Protein AF-0000000068150123 (afdb_homodimer)

Radius of gyration: 16.99 Å; Cα contacts (8 Å, |Δi|>4): 398; chains: 2; bounding box: 46×47×36 Å

pLDDT: mean 96.39, std 8.41, range [43.34, 98.94]

Solvent-accessible surface area (backbone atoms only — not comparable to full-atom values): 12936 Å² total; per-residue (Å²): 123,80,50,64,63,59,50,21,47,51,34,32,46,53,14,41,48,45,6,44,43,52,17,33,43,49,39,38,63,73,71,45,50,35,59,75,44,41,80,59,42,54,59,49,50,52,56,56,55,67,50,45,61,60,39,21,48,23,55,67,68,67,48,28,58,62,87,50,85,64,25,25,49,59,50,36,53,53,43,52,51,45,41,52,53,25,54,75,59,42,27,62,42,59,76,51,45,45,58,38,52,44,36,46,53,41,36,74,73,71,40,36,64,17,22,67,46,46,40,39,66,68,38,34,57,78,126,124,79,50,64,63,58,50,20,46,52,36,33,45,52,14,40,49,45,6,44,44,52,17,33,44,52,38,39,63,73,71,47,50,35,58,76,44,42,80,59,43,54,60,47,48,52,57,55,54,68,49,46,61,62,39,21,49,21,55,67,69,67,48,27,58,61,89,50,86,65,24,24,51,59,49,35,53,53,42,52,49,44,41,52,54,26,53,76,59,40,28,62,43,59,77,52,45,45,59,38,51,44,37,46,54,40,35,74,73,72,40,35,66,17,22,67,48,46,43,40,66,69,37,34,55,79,126

Sequence (254 aa):
MASLYDIALLSGMYGLFSGFLHASALVTSAGGKAVDFLPLLLPWIEAMSGTLPDLAGKIDSGMHGRDVVSNIAMQKIALENIVRASEEQGVAPDFMRPMLRLAGDRVDSGGHGDDISAVVEVIRKRKMASLYDIALLSGMYGLFSGFLHASALVTSAGGKAVDFLPLLLPWIEAMSGTLPDLAGKIDSGMHGRDVVSNIAMQKIALENIVRASEEQGVAPDFMRPMLRLAGDRVDSGGHGDDISAVVEVIRKRK

Secondary structure (DSSP, 8-state):
---HHHHHHHHHHHHHHHHHHHHHHHHHHTT--HHHHHHHHHHHHHHHHTTHHHHHHHHHHT-TTTT-SS-HHHHHHHHHHHHHHHHHTTB--TTTHHHHHHHHHHHHTT-TTS-GGGHHHHHB---/---HHHHHHHHHHHHHHHHHHHHHHHHHHTT--HHHHHHHHHHHHHHHHTTHHHHHHHHHHT-TTTT-SS-HHHHHHHHHHHHHHHHHTTB--TTTHHHHHHHHHHHHTT-TTS-GGGHHHHHB---

Nearest PDB structures (foldseek):
  7wnw-assembly1_B  TM=9.702E-01  e=1.531E-09  Actinoalloteichus hymeniacidonis
  7wnw-assembly1_A  TM=9.740E-01  e=2.695E-09  Actinoalloteichus hymeniacidonis
  7wnn-assembly1_A  TM=9.541E-01  e=5.019E-09  Actinoalloteichus hymeniacidonis
  6smt-assembly3_E  TM=9.363E-01  e=2.127E-06  Mycolicibacterium smegmatis MC2 155
  8bk1-assembly3_D  TM=9.322E-01  e=3.160E-06  Amycolatopsis azurea

Organism: Rhizobium meliloti (strain 1021) (NCBI:txid266834)

Structure (mmCIF, N/CA/C/O backbone):
data_AF-0000000068150123-model_v1
#
loop_
_entity.id
_entity.type
_entity.pdbx_description
1 polymer 'NADPH-dependent reductive aminase-like C-terminal domain-containing protein'
#
loop_
_atom_site.group_PDB
_atom_site.id
_atom_site.type_symbol
_atom_site.label_atom_id
_atom_site.label_alt_id
_atom_site.label_comp_id
_atom_site.label_asym_id
_atom_site.label_entity_id
_atom_site.label_seq_id
_atom_site.pdbx_PDB_ins_code
_atom_site.Cartn_x
_atom_site.Cartn_y
_atom_site.Cartn_z
_atom_site.occupancy
_atom_site.B_iso_or_equiv
_atom_site.auth_seq_id
_atom_site.auth_comp_id
_atom_site.auth_asym_id
_atom_site.auth_atom_id
_atom_site.pdbx_PDB_model_num
ATOM 1 N N . MET A 1 1 ? 23.969 9.578 -1.459 1 43.59 1 MET A N 1
ATOM 2 C CA . MET A 1 1 ? 22.797 9.133 -0.708 1 43.59 1 MET A CA 1
ATOM 3 C C . MET A 1 1 ? 21.531 9.227 -1.562 1 43.59 1 MET A C 1
ATOM 5 O O . MET A 1 1 ? 21.391 10.141 -2.375 1 43.59 1 MET A O 1
ATOM 9 N N . ALA A 1 2 ? 20.969 8.195 -1.738 1 59.44 2 ALA A N 1
ATOM 10 C CA . ALA A 1 2 ? 19.781 8.336 -2.586 1 59.44 2 ALA A CA 1
ATOM 11 C C . ALA A 1 2 ? 18.875 9.469 -2.094 1 59.44 2 ALA A C 1
ATOM 13 O O . ALA A 1 2 ? 18.734 9.672 -0.887 1 59.44 2 ALA A O 1
ATOM 14 N N . SER A 1 3 ? 18.578 10.273 -2.889 1 87.56 3 SER A N 1
ATOM 15 C CA . SER A 1 3 ? 17.719 11.391 -2.525 1 87.56 3 SER A CA 1
ATOM 16 C C . SER A 1 3 ? 16.453 10.898 -1.805 1 87.56 3 SER A C 1
ATOM 18 O O . SER A 1 3 ? 15.977 9.797 -2.068 1 87.56 3 SER A O 1
ATOM 20 N N . LEU A 1 4 ? 16.203 11.414 -0.719 1 94.94 4 LEU A N 1
ATOM 21 C CA . LEU A 1 4 ? 14.977 11.133 0.03 1 94.94 4 LEU A CA 1
ATOM 22 C C . LEU A 1 4 ? 13.766 11.117 -0.895 1 94.94 4 LEU A C 1
ATOM 24 O O . LEU A 1 4 ? 12.805 10.383 -0.652 1 94.94 4 LEU A O 1
ATOM 28 N N . TYR A 1 5 ? 13.867 11.734 -2.037 1 96.12 5 TYR A N 1
ATOM 29 C CA . TYR A 1 5 ? 12.797 11.742 -3.029 1 96.12 5 TYR A CA 1
ATOM 30 C C . TYR A 1 5 ? 12.734 10.414 -3.771 1 96.12 5 TYR A C 1
ATOM 32 O O . TYR A 1 5 ? 11.648 9.914 -4.078 1 96.12 5 TYR A O 1
ATOM 40 N N . ASP A 1 6 ? 13.953 9.852 -4.027 1 97.25 6 ASP A N 1
ATOM 41 C CA . ASP A 1 6 ? 13.984 8.531 -4.652 1 97.25 6 ASP A CA 1
ATOM 42 C C . ASP A 1 6 ? 13.352 7.48 -3.748 1 97.25 6 ASP A C 1
ATOM 44 O O . ASP A 1 6 ? 12.609 6.617 -4.219 1 97.25 6 ASP A O 1
ATOM 48 N N . ILE A 1 7 ? 13.633 7.594 -2.465 1 98.31 7 ILE A N 1
ATOM 49 C CA . ILE A 1 7 ? 13.078 6.668 -1.482 1 98.31 7 ILE A CA 1
ATOM 50 C C . ILE A 1 7 ? 11.57 6.863 -1.384 1 98.31 7 ILE A C 1
ATOM 52 O O . ILE A 1 7 ? 10.82 5.887 -1.295 1 98.31 7 ILE A O 1
ATOM 56 N N . ALA A 1 8 ? 11.133 8.094 -1.438 1 98.69 8 ALA A N 1
ATOM 57 C CA . ALA A 1 8 ? 9.711 8.391 -1.382 1 98.69 8 ALA A CA 1
ATOM 58 C C . ALA A 1 8 ? 8.977 7.828 -2.598 1 98.69 8 ALA A C 1
ATOM 60 O O . ALA A 1 8 ? 7.863 7.312 -2.477 1 98.69 8 ALA A O 1
ATOM 61 N N . LEU A 1 9 ? 9.633 7.898 -3.799 1 98.75 9 LEU A N 1
ATOM 62 C CA . LEU A 1 9 ? 9.047 7.309 -4.996 1 98.75 9 LEU A CA 1
ATOM 63 C C . LEU A 1 9 ? 8.875 5.801 -4.832 1 98.75 9 LEU A C 1
ATOM 65 O O . LEU A 1 9 ? 7.832 5.25 -5.191 1 98.75 9 LEU A O 1
ATOM 69 N N . LEU A 1 10 ? 9.867 5.168 -4.227 1 98.69 10 LEU A N 1
ATOM 70 C CA . LEU A 1 10 ? 9.805 3.73 -3.996 1 98.69 10 LEU A CA 1
ATOM 71 C C . LEU A 1 10 ? 8.703 3.389 -2.992 1 98.69 10 LEU A C 1
ATOM 73 O O . LEU A 1 10 ? 8.031 2.363 -3.125 1 98.69 10 LEU A O 1
ATOM 77 N N . SER A 1 11 ? 8.469 4.262 -2.012 1 98.69 11 SER A N 1
ATOM 78 C CA . SER A 1 11 ? 7.355 4.09 -1.083 1 98.69 11 SER A CA 1
ATOM 79 C C . SER A 1 11 ? 6.023 4.047 -1.82 1 98.69 11 SER A C 1
ATOM 81 O O . SER A 1 11 ? 5.191 3.176 -1.557 1 98.69 11 SER A O 1
ATOM 83 N N . GLY A 1 12 ? 5.863 5.008 -2.768 1 98.81 12 GLY A N 1
ATOM 84 C CA . GLY A 1 12 ? 4.66 5.008 -3.582 1 98.81 12 GLY A CA 1
ATOM 85 C C . GLY A 1 12 ? 4.477 3.732 -4.383 1 98.81 12 GLY A C 1
ATOM 86 O O . GLY A 1 12 ? 3.373 3.184 -4.441 1 98.81 12 GLY A O 1
ATOM 87 N N . MET A 1 13 ? 5.527 3.229 -4.934 1 98.75 13 MET A N 1
ATOM 88 C CA . MET A 1 13 ? 5.5 2.018 -5.75 1 98.75 13 MET A CA 1
ATOM 89 C C . MET A 1 13 ? 5.094 0.808 -4.914 1 98.75 13 MET A C 1
ATOM 91 O O . MET A 1 13 ? 4.242 0.018 -5.332 1 98.75 13 MET A O 1
ATOM 95 N N . TYR A 1 14 ? 5.68 0.676 -3.736 1 98.88 14 TYR A N 1
ATOM 96 C CA . TYR A 1 14 ? 5.398 -0.51 -2.938 1 98.88 14 TYR A CA 1
ATOM 97 C C . TYR A 1 14 ? 3.99 -0.455 -2.355 1 98.88 14 TYR A C 1
ATOM 99 O O . TYR A 1 14 ? 3.375 -1.493 -2.104 1 98.88 14 TYR A O 1
ATOM 107 N N . GLY A 1 15 ? 3.484 0.816 -2.145 1 98.88 15 GLY A N 1
ATOM 108 C CA . GLY A 1 15 ? 2.062 0.928 -1.855 1 98.88 15 GLY A CA 1
ATOM 109 C C . GLY A 1 15 ? 1.183 0.401 -2.973 1 98.88 15 GLY A C 1
ATOM 110 O O . GLY A 1 15 ? 0.274 -0.396 -2.73 1 98.88 15 GLY A O 1
ATOM 111 N N . LEU A 1 16 ? 1.525 0.755 -4.219 1 98.88 16 LEU A N 1
ATOM 112 C CA . LEU A 1 16 ? 0.79 0.292 -5.391 1 98.88 16 LEU A CA 1
ATOM 113 C C . LEU A 1 16 ? 0.841 -1.229 -5.5 1 98.88 16 LEU A C 1
ATOM 115 O O . LEU A 1 16 ? -0.19 -1.877 -5.688 1 98.88 16 LEU A O 1
ATOM 119 N N . PHE A 1 17 ? 2.012 -1.824 -5.305 1 98.88 17 PHE A N 1
ATOM 120 C CA . PHE A 1 17 ? 2.176 -3.27 -5.41 1 98.88 17 PHE A CA 1
ATOM 121 C C . PHE A 1 17 ? 1.419 -3.982 -4.293 1 98.88 17 PHE A C 1
ATOM 123 O O . PHE A 1 17 ? 0.791 -5.016 -4.523 1 98.88 17 PHE A O 1
ATOM 130 N N . SER A 1 18 ? 1.478 -3.432 -3.094 1 98.88 18 SER A N 1
ATOM 131 C CA . SER A 1 18 ? 0.79 -4.062 -1.971 1 98.88 18 SER A CA 1
ATOM 132 C C . SER A 1 18 ? -0.714 -4.133 -2.213 1 98.88 18 SER A C 1
ATOM 134 O O . SER A 1 18 ? -1.333 -5.18 -2.004 1 98.88 18 SER A O 1
ATOM 136 N N . GLY A 1 19 ? -1.237 -2.965 -2.65 1 98.88 19 GLY A N 1
ATOM 137 C CA . GLY A 1 19 ? -2.66 -2.953 -2.957 1 98.88 19 GLY A CA 1
ATOM 138 C C . GLY A 1 19 ? -3.037 -3.908 -4.074 1 98.88 19 GLY A C 1
ATOM 139 O O . GLY A 1 19 ? -4.027 -4.633 -3.969 1 98.88 19 GLY A O 1
ATOM 140 N N . PHE A 1 20 ? -2.219 -3.998 -5.086 1 98.94 20 PHE A N 1
ATOM 141 C CA . PHE A 1 20 ? -2.469 -4.855 -6.238 1 98.94 20 PHE A CA 1
ATOM 142 C C . PHE A 1 20 ? -2.4 -6.328 -5.844 1 98.94 20 PHE A C 1
ATOM 144 O O . PHE A 1 20 ? -3.258 -7.121 -6.238 1 98.94 20 PHE A O 1
ATOM 151 N N . LEU A 1 21 ? -1.382 -6.707 -5.129 1 98.94 21 LEU A N 1
ATOM 152 C CA . LEU A 1 21 ? -1.193 -8.094 -4.734 1 98.94 21 LEU A CA 1
ATOM 153 C C . LEU A 1 21 ? -2.348 -8.57 -3.857 1 98.94 21 LEU A C 1
ATOM 155 O O . LEU A 1 21 ? -2.867 -9.672 -4.051 1 98.94 21 LEU A O 1
ATOM 159 N N . HIS A 1 22 ? -2.771 -7.734 -2.914 1 98.88 22 HIS A N 1
ATOM 160 C CA . HIS A 1 22 ? -3.896 -8.102 -2.061 1 98.88 22 HIS A CA 1
ATOM 161 C C . HIS A 1 22 ? -5.184 -8.227 -2.869 1 98.88 22 HIS A C 1
ATOM 163 O O . HIS A 1 22 ? -5.922 -9.203 -2.721 1 98.88 22 HIS A O 1
ATOM 169 N N . ALA A 1 23 ? -5.434 -7.219 -3.748 1 98.81 23 ALA A N 1
ATOM 170 C CA . ALA A 1 23 ? -6.617 -7.254 -4.602 1 98.81 23 ALA A CA 1
ATOM 171 C C . ALA A 1 23 ? -6.629 -8.508 -5.469 1 98.81 23 ALA A C 1
ATOM 173 O O . ALA A 1 23 ? -7.664 -9.164 -5.602 1 98.81 23 ALA A O 1
ATOM 174 N N . SER A 1 24 ? -5.48 -8.867 -6.051 1 98.75 24 SER A N 1
ATOM 175 C CA . SER A 1 24 ? -5.367 -10.031 -6.914 1 98.75 24 SER A CA 1
ATOM 176 C C . SER A 1 24 ? -5.598 -11.32 -6.137 1 98.75 24 SER A C 1
ATOM 178 O O . SER A 1 24 ? -6.234 -12.25 -6.637 1 98.75 24 SER A O 1
ATOM 180 N N . ALA A 1 25 ? -5.047 -11.344 -4.887 1 98.56 25 ALA A N 1
ATOM 181 C CA . ALA A 1 25 ? -5.281 -12.516 -4.047 1 98.56 25 ALA A CA 1
ATOM 182 C C . ALA A 1 25 ? -6.77 -12.719 -3.783 1 98.56 25 ALA A C 1
ATOM 184 O O . ALA A 1 25 ? -7.27 -13.844 -3.834 1 98.56 25 ALA A O 1
ATOM 185 N N . LEU A 1 26 ? -7.516 -11.633 -3.562 1 98.44 26 LEU A N 1
ATOM 186 C CA . LEU A 1 26 ? -8.953 -11.711 -3.326 1 98.44 26 LEU A CA 1
ATOM 187 C C . LEU A 1 26 ? -9.68 -12.219 -4.566 1 98.44 26 LEU A C 1
ATOM 189 O O . LEU A 1 26 ? -10.477 -13.156 -4.48 1 98.44 26 LEU A O 1
ATOM 193 N N . VAL A 1 27 ? -9.344 -11.664 -5.68 1 97.81 27 VAL A N 1
ATOM 194 C CA . VAL A 1 27 ? -10.031 -12 -6.918 1 97.81 27 VAL A CA 1
ATOM 195 C C . VAL A 1 27 ? -9.773 -13.469 -7.273 1 97.81 27 VAL A C 1
ATOM 197 O O . VAL A 1 27 ? -10.703 -14.203 -7.617 1 97.81 27 VAL A O 1
ATOM 200 N N . THR A 1 28 ? -8.531 -13.906 -7.133 1 97.19 28 THR A N 1
ATOM 201 C CA . THR A 1 28 ? -8.188 -15.273 -7.527 1 97.19 28 THR A CA 1
ATOM 202 C C . THR A 1 28 ? -8.703 -16.281 -6.5 1 97.19 28 THR A C 1
ATOM 204 O O . THR A 1 28 ? -8.969 -17.438 -6.836 1 97.19 28 THR A O 1
ATOM 207 N N . SER A 1 29 ? -8.898 -15.852 -5.262 1 96.25 29 SER A N 1
ATOM 208 C CA . SER A 1 29 ? -9.461 -16.734 -4.25 1 96.25 29 SER A CA 1
ATOM 209 C C . SER A 1 29 ? -10.898 -17.109 -4.59 1 96.25 29 SER A C 1
ATOM 211 O O . SER A 1 29 ? -11.398 -18.156 -4.141 1 96.25 29 SER A O 1
ATOM 213 N N . ALA A 1 30 ? -11.57 -16.281 -5.367 1 94.5 30 ALA A N 1
ATOM 214 C CA . ALA A 1 30 ? -12.953 -16.516 -5.762 1 94.5 30 ALA A CA 1
ATOM 215 C C . ALA A 1 30 ? -13.023 -17.172 -7.137 1 94.5 30 ALA A C 1
ATOM 217 O O . ALA A 1 30 ? -14.102 -17.297 -7.715 1 94.5 30 ALA A O 1
ATOM 218 N N . GLY A 1 31 ? -11.883 -17.5 -7.676 1 95.44 31 GLY A N 1
ATOM 219 C CA . GLY A 1 31 ? -11.859 -18.234 -8.93 1 95.44 31 GLY A CA 1
ATOM 220 C C . GLY A 1 31 ? -11.664 -17.344 -10.141 1 95.44 31 GLY A C 1
ATOM 221 O O . GLY A 1 31 ? -11.641 -17.828 -11.281 1 95.44 31 GLY A O 1
ATOM 222 N N . GLY A 1 32 ? -11.484 -16.047 -9.914 1 97.44 32 GLY A N 1
ATOM 223 C CA . GLY A 1 32 ? -11.195 -15.125 -11.008 1 97.44 32 GLY A CA 1
ATOM 224 C C . GLY A 1 32 ? -9.734 -15.109 -11.398 1 97.44 32 GLY A C 1
ATOM 225 O O . GLY A 1 32 ? -8.914 -15.812 -10.805 1 97.44 32 GLY A O 1
ATOM 226 N N . LYS A 1 33 ? -9.422 -14.312 -12.422 1 98.31 33 LYS A N 1
ATOM 227 C CA . LYS A 1 33 ? -8.055 -14.102 -12.867 1 98.31 33 LYS A CA 1
ATOM 228 C C . LYS A 1 33 ? -7.605 -12.664 -12.602 1 98.31 33 LYS A C 1
ATOM 230 O O . LYS A 1 33 ? -8.383 -11.727 -12.766 1 98.31 33 LYS A O 1
ATOM 235 N N . ALA A 1 34 ? -6.391 -12.547 -12.203 1 98.5 34 ALA A N 1
ATOM 236 C CA . ALA A 1 34 ? -5.816 -11.227 -11.961 1 98.5 34 ALA A CA 1
ATOM 237 C C . ALA A 1 34 ? -5.805 -10.391 -13.234 1 98.5 34 ALA A C 1
ATOM 239 O O . ALA A 1 34 ? -6.133 -9.203 -13.203 1 98.5 34 ALA A O 1
ATOM 240 N N . VAL A 1 35 ? -5.516 -11.008 -14.398 1 98.75 35 VAL A N 1
ATOM 241 C CA . VAL A 1 35 ? -5.414 -10.281 -15.664 1 98.75 35 VAL A CA 1
ATOM 242 C C . VAL A 1 35 ? -6.785 -9.734 -16.062 1 98.75 35 VAL A C 1
ATOM 244 O O . VAL A 1 35 ? -6.883 -8.648 -16.625 1 98.75 35 VAL A O 1
ATOM 247 N N . ASP A 1 36 ? -7.859 -10.469 -15.742 1 98.44 36 ASP A N 1
ATOM 248 C CA . ASP A 1 36 ? -9.211 -10.047 -16.094 1 98.44 36 ASP A CA 1
ATOM 249 C C . ASP A 1 36 ? -9.703 -8.93 -15.172 1 98.44 36 ASP A C 1
ATOM 251 O O . ASP A 1 36 ? -10.68 -8.25 -15.484 1 98.44 36 ASP A O 1
ATOM 255 N N . PHE A 1 37 ? -9.094 -8.828 -14.062 1 98.5 37 PHE A N 1
ATOM 256 C CA . PHE A 1 37 ? -9.469 -7.82 -13.07 1 98.5 37 PHE A CA 1
ATOM 257 C C . PHE A 1 37 ? -8.812 -6.48 -13.391 1 98.5 37 PHE A C 1
ATOM 259 O O . PHE A 1 37 ? -9.312 -5.43 -12.977 1 98.5 37 PHE A O 1
ATOM 266 N N . LEU A 1 38 ? -7.734 -6.406 -14.211 1 98.62 38 LEU A N 1
ATOM 267 C CA . LEU A 1 38 ? -6.922 -5.215 -14.438 1 98.62 38 LEU A CA 1
ATOM 268 C C . LEU A 1 38 ? -7.738 -4.125 -15.117 1 98.62 38 LEU A C 1
ATOM 270 O O . LEU A 1 38 ? -7.617 -2.945 -14.773 1 98.62 38 LEU A O 1
ATOM 274 N N . PRO A 1 39 ? -8.617 -4.477 -16.078 1 98.44 39 PRO A N 1
ATOM 275 C CA . PRO A 1 39 ? -9.398 -3.434 -16.734 1 98.44 39 PRO A CA 1
ATOM 276 C C . PRO A 1 39 ? -10.32 -2.686 -15.781 1 98.44 39 PRO A C 1
ATOM 278 O O . PRO A 1 39 ? -10.75 -1.569 -16.078 1 98.44 39 PRO A O 1
ATOM 281 N N . LEU A 1 40 ? -10.641 -3.277 -14.594 1 98.31 40 LEU A N 1
ATOM 282 C CA . LEU A 1 40 ? -11.414 -2.615 -13.555 1 98.31 40 LEU A CA 1
ATOM 283 C C . LEU A 1 40 ? -10.5 -1.837 -12.609 1 98.31 40 LEU A C 1
ATOM 285 O O . LEU A 1 40 ? -10.805 -0.695 -12.25 1 98.31 40 LEU A O 1
ATOM 289 N N . LEU A 1 41 ? -9.383 -2.42 -12.242 1 98.75 41 LEU A N 1
ATOM 290 C CA . LEU A 1 41 ? -8.523 -1.883 -11.195 1 98.75 41 LEU A CA 1
ATOM 291 C C . LEU A 1 41 ? -7.781 -0.641 -11.688 1 98.75 41 LEU A C 1
ATOM 293 O O . LEU A 1 41 ? -7.695 0.359 -10.977 1 98.75 41 LEU A O 1
ATOM 297 N N . LEU A 1 42 ? -7.25 -0.689 -12.922 1 98.75 42 LEU A N 1
ATOM 298 C CA . LEU A 1 42 ? -6.344 0.358 -13.383 1 98.75 42 LEU A CA 1
ATOM 299 C C . LEU A 1 42 ? -7.078 1.686 -13.531 1 98.75 42 LEU A C 1
ATOM 301 O O . LEU A 1 42 ? -6.629 2.711 -13.016 1 98.75 42 LEU A O 1
ATOM 305 N N . PRO A 1 43 ? -8.305 1.713 -14.211 1 98.69 43 PRO A N 1
ATOM 306 C CA . PRO A 1 43 ? -9.039 2.982 -14.227 1 98.69 43 PRO A CA 1
ATOM 307 C C . PRO A 1 43 ? -9.422 3.453 -12.828 1 98.69 43 PRO A C 1
ATOM 309 O O . PRO A 1 43 ? -9.461 4.656 -12.562 1 98.69 43 PRO A O 1
ATOM 312 N N . TRP A 1 44 ? -9.75 2.52 -11.914 1 98.69 44 TRP A N 1
ATOM 313 C CA . TRP A 1 44 ? -10.086 2.865 -10.539 1 98.69 44 TRP A CA 1
ATOM 314 C C . TRP A 1 44 ? -8.898 3.531 -9.844 1 98.69 44 TRP A C 1
ATOM 316 O O . TRP A 1 44 ? -9.047 4.59 -9.227 1 98.69 44 TRP A O 1
ATOM 326 N N . ILE A 1 45 ? -7.672 2.945 -9.977 1 98.81 45 ILE A N 1
ATOM 327 C CA . ILE A 1 45 ? -6.465 3.5 -9.375 1 98.81 45 ILE A CA 1
ATOM 328 C C . ILE A 1 45 ? -6.184 4.883 -9.961 1 98.81 45 ILE A C 1
ATOM 330 O O . ILE A 1 45 ? -5.805 5.805 -9.242 1 98.81 45 ILE A O 1
ATOM 334 N N . GLU A 1 46 ? -6.414 5.035 -11.234 1 98.56 46 GLU A N 1
ATOM 335 C CA . GLU A 1 46 ? -6.262 6.34 -11.875 1 98.56 46 GLU A CA 1
ATOM 336 C C . GLU A 1 46 ? -7.242 7.355 -11.297 1 98.56 46 GLU A C 1
ATOM 338 O O . GLU A 1 46 ? -6.855 8.477 -10.969 1 98.56 46 GLU A O 1
ATOM 343 N N . ALA A 1 47 ? -8.492 6.969 -11.18 1 98.44 47 ALA A N 1
ATOM 344 C CA . ALA A 1 47 ? -9.508 7.852 -10.609 1 98.44 47 ALA A CA 1
ATOM 345 C C . ALA A 1 47 ? -9.148 8.242 -9.18 1 98.44 47 ALA A C 1
ATOM 347 O O . ALA A 1 47 ? -9.258 9.406 -8.797 1 98.44 47 ALA A O 1
ATOM 348 N N . MET A 1 48 ? -8.688 7.285 -8.367 1 98.25 48 MET A N 1
ATOM 349 C CA . MET A 1 48 ? -8.312 7.555 -6.984 1 98.25 48 MET A CA 1
ATOM 350 C C . MET A 1 48 ? -7.074 8.438 -6.914 1 98.25 48 MET A C 1
ATOM 352 O O . MET A 1 48 ? -6.922 9.227 -5.98 1 98.25 48 MET A O 1
ATOM 356 N N . SER A 1 49 ? -6.164 8.281 -7.938 1 98.56 49 SER A N 1
ATOM 357 C CA . SER A 1 49 ? -4.996 9.148 -7.988 1 98.56 49 SER A CA 1
ATOM 358 C C . SER A 1 49 ? -5.395 10.609 -8.148 1 98.56 49 SER A C 1
ATOM 360 O O . SER A 1 49 ? -4.672 11.508 -7.711 1 98.56 49 SER A O 1
ATOM 362 N N . GLY A 1 50 ? -6.59 10.859 -8.695 1 98 50 GLY A N 1
ATOM 363 C CA . GLY A 1 50 ? -7.117 12.211 -8.852 1 98 50 GLY A CA 1
ATOM 364 C C . GLY A 1 50 ? -7.457 12.875 -7.531 1 98 50 GLY A C 1
ATOM 365 O O . GLY A 1 50 ? -7.648 14.086 -7.473 1 98 50 GLY A O 1
ATOM 366 N N . THR A 1 51 ? -7.531 12.141 -6.418 1 98.12 51 THR A N 1
ATOM 367 C CA . THR A 1 51 ? -7.832 12.688 -5.098 1 98.12 51 THR A CA 1
ATOM 368 C C . THR A 1 51 ? -6.551 13.102 -4.379 1 98.12 51 THR A C 1
ATOM 370 O O . THR A 1 51 ? -6.598 13.805 -3.369 1 98.12 51 THR A O 1
ATOM 373 N N . LEU A 1 52 ? -5.336 12.711 -4.91 1 98.62 52 LEU A N 1
ATOM 374 C CA . LEU A 1 52 ? -4.078 12.867 -4.188 1 98.62 52 LEU A CA 1
ATOM 375 C C . LEU A 1 52 ? -3.701 14.336 -4.062 1 98.62 52 LEU A C 1
ATOM 377 O O . LEU A 1 52 ? -3.164 14.758 -3.033 1 98.62 52 LEU A O 1
ATOM 381 N N . PRO A 1 53 ? -4.035 15.273 -5.039 1 98.56 53 PRO A N 1
ATOM 382 C CA . PRO A 1 53 ? -3.729 16.688 -4.855 1 98.56 53 PRO A CA 1
ATOM 383 C C . PRO A 1 53 ? -4.461 17.297 -3.66 1 98.56 53 PRO A C 1
ATOM 385 O O . PRO A 1 53 ? -3.871 18.078 -2.9 1 98.56 53 PRO A O 1
ATOM 388 N N . ASP A 1 54 ? -5.703 16.922 -3.477 1 98.5 54 ASP A N 1
ATOM 389 C CA . ASP A 1 54 ? -6.438 17.406 -2.311 1 98.5 54 ASP A CA 1
ATOM 390 C C . ASP A 1 54 ? -5.809 16.891 -1.017 1 98.5 54 ASP A C 1
ATOM 392 O O . ASP A 1 54 ? -5.633 17.656 -0.062 1 98.5 54 ASP A O 1
ATOM 396 N N . LEU A 1 55 ? -5.445 15.602 -0.957 1 98.69 55 LEU A N 1
ATOM 397 C CA . LEU A 1 55 ? -4.809 15.016 0.219 1 98.69 55 LEU A CA 1
ATOM 398 C C . LEU A 1 55 ? -3.467 15.688 0.5 1 98.69 55 LEU A C 1
ATOM 400 O O . LEU A 1 55 ? -3.131 15.953 1.656 1 98.69 55 LEU A O 1
ATOM 404 N N . ALA A 1 56 ? -2.75 15.938 -0.57 1 98.75 56 ALA A N 1
ATOM 405 C CA . ALA A 1 56 ? -1.45 16.578 -0.424 1 98.75 56 ALA A CA 1
ATOM 406 C C . ALA A 1 56 ? -1.6 17.984 0.172 1 98.75 56 ALA A C 1
ATOM 408 O O . ALA A 1 56 ? -0.815 18.375 1.035 1 98.75 56 ALA A O 1
ATOM 409 N N . GLY A 1 57 ? -2.602 18.734 -0.313 1 98.69 57 GLY A N 1
ATOM 410 C CA . GLY A 1 57 ? -2.865 20.047 0.268 1 98.69 57 GLY A CA 1
ATOM 411 C C . GLY A 1 57 ? -3.176 19.984 1.752 1 98.69 57 GLY A C 1
ATOM 412 O O . GLY A 1 57 ? -2.691 20.812 2.525 1 98.69 57 GLY A O 1
ATOM 413 N N . LYS A 1 58 ? -3.969 19.031 2.146 1 98.69 58 LYS A N 1
ATOM 414 C CA . LYS A 1 58 ? -4.316 18.844 3.555 1 98.69 58 LYS A CA 1
ATOM 415 C C . LYS A 1 58 ? -3.088 18.484 4.379 1 98.69 58 LYS A C 1
ATOM 417 O O . LYS A 1 58 ? -2.926 18.953 5.508 1 98.69 58 LYS A O 1
ATOM 422 N N . ILE A 1 59 ? -2.205 17.656 3.844 1 98.5 59 ILE A N 1
ATOM 423 C CA . ILE A 1 59 ? -0.978 17.266 4.527 1 98.5 59 ILE A CA 1
ATOM 424 C C . ILE A 1 59 ? -0.093 18.484 4.742 1 98.5 59 ILE A C 1
ATOM 426 O O . ILE A 1 59 ? 0.422 18.703 5.84 1 98.5 59 ILE A O 1
ATOM 430 N N . ASP A 1 60 ? 0.023 19.344 3.75 1 98.56 60 ASP A N 1
ATOM 431 C CA . ASP A 1 60 ? 0.904 20.5 3.822 1 98.56 60 ASP A CA 1
ATOM 432 C C . ASP A 1 60 ? 0.355 21.547 4.789 1 98.56 60 ASP A C 1
ATOM 434 O O . ASP A 1 60 ? 1.118 22.203 5.504 1 98.56 60 ASP A O 1
ATOM 438 N N . SER A 1 61 ? -0.956 21.625 4.84 1 98.06 61 SER A N 1
ATOM 439 C CA . SER A 1 61 ? -1.561 22.688 5.656 1 98.06 61 SER A CA 1
ATOM 440 C C . SER A 1 61 ? -1.852 22.188 7.066 1 98.06 61 SER A C 1
ATOM 442 O O . SER A 1 61 ? -2.059 22.984 7.98 1 98.06 61 SER A O 1
ATOM 444 N N . GLY A 1 62 ? -2.002 20.859 7.215 1 97.5 62 GLY A N 1
ATOM 445 C CA . GLY A 1 62 ? -2.43 20.297 8.484 1 97.5 62 GLY A CA 1
ATOM 446 C C . GLY A 1 62 ? -3.93 20.375 8.695 1 97.5 62 GLY A C 1
ATOM 447 O O . GLY A 1 62 ? -4.43 20.016 9.766 1 97.5 62 GLY A O 1
ATOM 448 N N . MET A 1 63 ? -4.637 20.781 7.66 1 97.94 63 MET A N 1
ATOM 449 C CA . MET A 1 63 ? -6.086 20.922 7.75 1 97.94 63 MET A CA 1
ATOM 450 C C . MET A 1 63 ? -6.785 19.688 7.199 1 97.94 63 MET A C 1
ATOM 452 O O . MET A 1 63 ? -7.477 19.766 6.184 1 97.94 63 MET A O 1
ATOM 456 N N . HIS A 1 64 ? -6.828 18.656 7.93 1 98.31 64 HIS A N 1
ATOM 457 C CA . HIS A 1 64 ? -7.316 17.344 7.5 1 98.31 64 HIS A CA 1
ATOM 458 C C . HIS A 1 64 ? -8.844 17.297 7.547 1 98.31 64 HIS A C 1
ATOM 460 O O . HIS A 1 64 ? -9.445 16.391 6.973 1 98.31 64 HIS A O 1
ATOM 466 N N . GLY A 1 65 ? -9.422 18.297 8.18 1 97.75 65 GLY A N 1
ATOM 467 C CA . GLY A 1 65 ? -10.867 18.297 8.344 1 97.75 65 GLY A CA 1
ATOM 468 C C . GLY A 1 65 ? -11.586 19.109 7.285 1 97.75 65 GLY A C 1
ATOM 469 O O . GLY A 1 65 ? -12.82 19.188 7.289 1 97.75 65 GLY A O 1
ATOM 470 N N . ARG A 1 66 ? -10.852 19.688 6.43 1 96.31 66 ARG A N 1
ATOM 471 C CA . ARG A 1 66 ? -11.438 20.562 5.418 1 96.31 66 ARG A CA 1
ATOM 472 C C . ARG A 1 66 ? -12.055 19.75 4.281 1 96.31 66 ARG A C 1
ATOM 474 O O . ARG A 1 66 ? -11.398 18.875 3.719 1 96.31 66 ARG A O 1
ATOM 481 N N . ASP A 1 67 ? -13.328 19.906 3.887 1 95.75 67 ASP A N 1
ATOM 482 C CA . ASP A 1 67 ? -14.023 19.359 2.725 1 95.75 67 ASP A CA 1
ATOM 483 C C . ASP A 1 67 ? -13.883 17.844 2.67 1 95.75 67 ASP A C 1
ATOM 485 O O . ASP A 1 67 ? -13.523 17.281 1.634 1 95.75 67 ASP A O 1
ATOM 489 N N . VAL A 1 68 ? -14.133 17.297 3.768 1 96.94 68 VAL A N 1
ATOM 490 C CA . VAL A 1 68 ? -13.961 15.859 3.898 1 96.94 68 VAL A CA 1
ATOM 491 C C . VAL A 1 68 ? -15.172 15.133 3.32 1 96.94 68 VAL A C 1
ATOM 493 O O . VAL A 1 68 ? -16.297 15.359 3.756 1 96.94 68 VAL A O 1
ATOM 496 N N . VAL A 1 69 ? -14.953 14.305 2.289 1 91.31 69 VAL A N 1
ATOM 497 C CA . VAL A 1 69 ? -16.016 13.531 1.653 1 91.31 69 VAL A CA 1
ATOM 498 C C . VAL A 1 69 ? -16.219 12.227 2.41 1 91.31 69 VAL A C 1
ATOM 500 O O . VAL A 1 69 ? -17.359 11.852 2.701 1 91.31 69 VAL A O 1
ATOM 503 N N . SER A 1 70 ? -15.219 11.477 2.74 1 94.88 70 SER A N 1
ATOM 504 C CA . SER A 1 70 ? -15.227 10.25 3.527 1 94.88 70 SER A CA 1
ATOM 505 C C . SER A 1 70 ? -14.25 10.336 4.695 1 94.88 70 SER A C 1
ATOM 507 O O . SER A 1 70 ? -13.047 10.172 4.52 1 94.88 70 SER A O 1
ATOM 509 N N . ASN A 1 71 ? -14.82 10.477 5.895 1 98.06 71 ASN A N 1
ATOM 510 C CA . ASN A 1 71 ? -13.938 10.711 7.031 1 98.06 71 ASN A CA 1
ATOM 511 C C . ASN A 1 71 ? -13.266 9.422 7.5 1 98.06 71 ASN A C 1
ATOM 513 O O . ASN A 1 71 ? -13.648 8.328 7.074 1 98.06 71 ASN A O 1
ATOM 517 N N . ILE A 1 72 ? -12.281 9.578 8.312 1 98.56 72 ILE A N 1
ATOM 518 C CA . ILE A 1 72 ? -11.391 8.492 8.711 1 98.56 72 ILE A CA 1
ATOM 519 C C . ILE A 1 72 ? -12.18 7.438 9.484 1 98.56 72 ILE A C 1
ATOM 521 O O . ILE A 1 72 ? -11.891 6.242 9.398 1 98.56 72 ILE A O 1
ATOM 525 N N . ALA A 1 73 ? -13.227 7.773 10.266 1 98.06 73 ALA A N 1
ATOM 526 C CA . ALA A 1 73 ? -14.07 6.812 10.961 1 98.06 73 ALA A CA 1
ATOM 527 C C . ALA A 1 73 ? -14.789 5.895 9.977 1 98.06 73 ALA A C 1
ATOM 529 O O . ALA A 1 73 ? -14.852 4.68 10.18 1 98.06 73 ALA A O 1
ATOM 530 N N . MET A 1 74 ? -15.328 6.516 8.945 1 98 74 MET A N 1
ATOM 531 C CA . MET A 1 74 ? -16 5.746 7.898 1 98 74 MET A CA 1
ATOM 532 C C . MET A 1 74 ? -15.008 4.855 7.164 1 98 74 MET A C 1
ATOM 534 O O . MET A 1 74 ? -15.305 3.697 6.863 1 98 74 MET A O 1
ATOM 538 N N . GLN A 1 75 ? -13.805 5.395 6.836 1 98.06 75 GLN A N 1
ATOM 539 C CA . GLN A 1 75 ? -12.781 4.605 6.156 1 98.06 75 GLN A CA 1
ATOM 540 C C . GLN A 1 75 ? -12.312 3.443 7.027 1 98.06 75 GLN A C 1
ATOM 542 O O . GLN A 1 75 ? -12.047 2.352 6.523 1 98.06 75 GLN A O 1
ATOM 547 N N . LYS A 1 76 ? -12.25 3.666 8.328 1 98.56 76 LYS A N 1
ATOM 548 C CA . LYS A 1 76 ? -11.898 2.59 9.25 1 98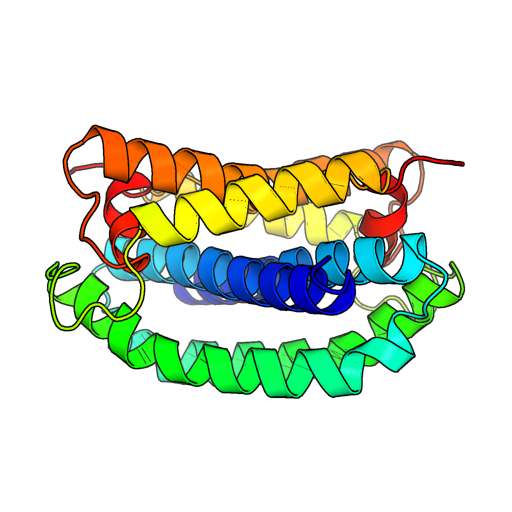.56 76 LYS A CA 1
ATOM 549 C C . LYS A 1 76 ? -12.898 1.442 9.164 1 98.56 76 LYS A C 1
ATOM 551 O O . LYS A 1 76 ? -12.516 0.271 9.172 1 98.56 76 LYS A O 1
ATOM 556 N N . ILE A 1 77 ? -14.156 1.736 9.086 1 98.06 77 ILE A N 1
ATOM 557 C CA . ILE A 1 77 ? -15.203 0.725 8.945 1 98.06 77 ILE A CA 1
ATOM 558 C C . ILE A 1 77 ? -14.992 -0.059 7.652 1 98.06 77 ILE A C 1
ATOM 560 O O . ILE A 1 77 ? -15.102 -1.288 7.641 1 98.06 77 ILE A O 1
ATOM 564 N N . ALA A 1 78 ? -14.695 0.638 6.559 1 97.88 78 ALA A N 1
ATOM 565 C CA . ALA A 1 78 ? -14.43 -0.007 5.277 1 97.88 78 ALA A CA 1
ATOM 566 C C . ALA A 1 78 ? -13.242 -0.955 5.379 1 97.88 78 ALA A C 1
ATOM 568 O O . ALA A 1 78 ? -13.289 -2.078 4.871 1 97.88 78 ALA A O 1
ATOM 569 N N . LEU A 1 79 ? -12.219 -0.482 6.074 1 98.75 79 LEU A N 1
ATOM 570 C CA . LEU A 1 79 ? -11.016 -1.287 6.254 1 98.75 79 LEU A CA 1
ATOM 571 C C . LEU A 1 79 ? -11.312 -2.525 7.094 1 98.75 79 LEU A C 1
ATOM 573 O O . LEU A 1 79 ? -10.812 -3.613 6.801 1 98.75 79 LEU A O 1
ATOM 577 N N . GLU A 1 80 ? -12.102 -2.389 8.125 1 98.62 80 GLU A N 1
ATOM 578 C CA . GLU A 1 80 ? -12.516 -3.535 8.93 1 98.62 80 GLU A CA 1
ATOM 579 C C . GLU A 1 80 ? -13.258 -4.566 8.086 1 98.62 80 GLU A C 1
ATOM 581 O O . GLU A 1 80 ? -13.047 -5.77 8.234 1 98.62 80 GLU A O 1
ATOM 586 N N . ASN A 1 81 ? -14.078 -4.066 7.238 1 98.38 81 ASN A N 1
ATOM 587 C CA . ASN A 1 81 ? -14.82 -4.949 6.344 1 98.38 81 ASN A CA 1
ATOM 588 C C . ASN A 1 81 ? -13.883 -5.68 5.383 1 98.38 81 ASN A C 1
ATOM 590 O O . ASN A 1 81 ? -14.086 -6.863 5.098 1 98.38 81 ASN A O 1
ATOM 594 N N . ILE A 1 82 ? -12.906 -5.004 4.828 1 98.75 82 ILE A N 1
ATOM 595 C CA . ILE A 1 82 ? -11.945 -5.609 3.914 1 98.75 82 ILE A CA 1
ATOM 596 C C . ILE A 1 82 ? -11.156 -6.695 4.637 1 98.75 82 ILE A C 1
ATOM 598 O O . ILE A 1 82 ? -10.945 -7.785 4.102 1 98.75 82 ILE A O 1
ATOM 602 N N . VAL A 1 83 ? -10.727 -6.395 5.859 1 98.69 83 VAL A N 1
ATOM 603 C CA . VAL A 1 83 ? -9.969 -7.359 6.648 1 98.69 83 VAL A CA 1
ATOM 604 C C . VAL A 1 83 ? -10.82 -8.602 6.895 1 98.69 83 VAL A C 1
ATOM 606 O O . VAL A 1 83 ? -10.352 -9.727 6.691 1 98.69 83 VAL A O 1
ATOM 609 N N . ARG A 1 84 ? -12.062 -8.422 7.266 1 98.12 84 ARG A N 1
ATOM 610 C CA . ARG A 1 84 ? -12.969 -9.539 7.504 1 98.12 84 ARG A CA 1
ATOM 611 C C . ARG A 1 84 ? -13.164 -10.367 6.238 1 98.12 84 ARG A C 1
ATOM 613 O O . ARG A 1 84 ? -13.055 -11.594 6.27 1 98.12 84 ARG A O 1
ATOM 620 N N . ALA A 1 85 ? -13.453 -9.703 5.137 1 97.75 85 ALA A N 1
ATOM 621 C CA . ALA A 1 85 ? -13.656 -10.383 3.861 1 97.75 85 ALA A CA 1
ATOM 622 C C . ALA A 1 85 ? -12.398 -11.141 3.439 1 97.75 85 ALA A C 1
ATOM 624 O O . ALA A 1 85 ? -12.492 -12.242 2.885 1 97.75 85 ALA A O 1
ATOM 625 N N . SER A 1 86 ? -11.25 -10.555 3.652 1 98.31 86 SER A N 1
ATOM 626 C CA . SER A 1 86 ? -9.984 -11.211 3.328 1 98.31 86 SER A CA 1
ATOM 627 C C . SER A 1 86 ? -9.82 -12.516 4.105 1 98.31 86 SER A C 1
ATOM 629 O O . SER A 1 86 ? -9.508 -13.555 3.527 1 98.31 86 SER A O 1
ATOM 631 N N . GLU A 1 87 ? -10.117 -12.477 5.387 1 97.69 87 GLU A N 1
ATOM 632 C CA . GLU A 1 87 ? -9.992 -13.656 6.23 1 97.69 87 GLU A CA 1
ATOM 633 C C . GLU A 1 87 ? -10.984 -14.742 5.816 1 97.69 87 GLU A C 1
ATOM 635 O O . GLU A 1 87 ? -10.648 -15.922 5.781 1 97.69 87 GLU A O 1
ATOM 640 N N . GLU A 1 88 ? -12.172 -14.352 5.477 1 96.94 88 GLU A N 1
ATOM 641 C CA . GLU A 1 88 ? -13.195 -15.289 5.02 1 96.94 88 GLU A CA 1
ATOM 642 C C . GLU A 1 88 ? -12.773 -15.984 3.73 1 96.94 88 GLU A C 1
ATOM 644 O O . GLU A 1 88 ? -13.117 -17.141 3.502 1 96.94 88 GLU A O 1
ATOM 649 N N . GLN A 1 89 ? -11.977 -15.258 2.93 1 97.44 89 GLN A N 1
ATOM 650 C CA . GLN A 1 89 ? -11.547 -15.789 1.642 1 97.44 89 GLN A CA 1
ATOM 651 C C . GLN A 1 89 ? -10.219 -16.531 1.771 1 97.44 89 GLN A C 1
ATOM 653 O O . GLN A 1 89 ? -9.695 -17.047 0.783 1 97.44 89 GLN A O 1
ATOM 658 N N . GLY A 1 90 ? -9.633 -16.562 3.006 1 97.81 90 GLY A N 1
ATOM 659 C CA . GLY A 1 90 ? -8.344 -17.203 3.191 1 97.81 90 GLY A CA 1
ATOM 660 C C . GLY A 1 90 ? -7.18 -16.391 2.658 1 97.81 90 GLY A C 1
ATOM 661 O O . GLY A 1 90 ? -6.18 -16.938 2.203 1 97.81 90 GLY A O 1
ATOM 662 N N . VAL A 1 91 ? -7.371 -15.07 2.592 1 98.38 91 VAL A N 1
ATOM 663 C CA . VAL A 1 91 ? -6.32 -14.141 2.18 1 98.38 91 VAL A CA 1
ATOM 664 C C . VAL A 1 91 ? -5.84 -13.336 3.385 1 98.38 91 VAL A C 1
ATOM 666 O O . VAL A 1 91 ? -6.645 -12.703 4.078 1 98.38 91 VAL A O 1
ATOM 669 N N . ALA A 1 92 ? -4.539 -13.391 3.707 1 98.44 92 ALA A N 1
ATOM 670 C CA . ALA A 1 92 ? -3.982 -12.648 4.832 1 98.44 92 ALA A CA 1
ATOM 671 C C . ALA A 1 92 ? -4.141 -11.141 4.629 1 98.44 92 ALA A C 1
ATOM 673 O O . ALA A 1 92 ? -3.793 -10.617 3.57 1 98.44 92 ALA A O 1
ATOM 674 N N . PRO A 1 93 ? -4.664 -10.406 5.539 1 98.5 93 PRO A N 1
ATOM 675 C CA . PRO A 1 93 ? -4.926 -8.977 5.375 1 98.5 93 PRO A CA 1
ATOM 676 C C . PRO A 1 93 ? -3.748 -8.102 5.812 1 98.5 93 PRO A C 1
ATOM 678 O O . PRO A 1 93 ? -3.943 -6.965 6.238 1 98.5 93 PRO A O 1
ATOM 681 N N . ASP A 1 94 ? -2.529 -8.578 5.766 1 98.62 94 ASP A N 1
ATOM 682 C CA . ASP A 1 94 ? -1.325 -7.926 6.273 1 98.62 94 ASP A CA 1
ATOM 683 C C . ASP A 1 94 ? -1.17 -6.523 5.695 1 98.62 94 ASP A C 1
ATOM 685 O O . ASP A 1 94 ? -0.787 -5.59 6.406 1 98.62 94 ASP A O 1
ATOM 689 N N . PHE A 1 95 ? -1.546 -6.363 4.438 1 98.69 95 PHE A N 1
ATOM 690 C CA . PHE A 1 95 ? -1.32 -5.094 3.758 1 98.69 95 PHE A CA 1
ATOM 691 C C . PHE A 1 95 ? -2.348 -4.055 4.195 1 98.69 95 PHE A C 1
ATOM 693 O O . PHE A 1 95 ? -2.137 -2.854 4.023 1 98.69 95 PHE A O 1
ATOM 700 N N . MET A 1 96 ? -3.443 -4.496 4.812 1 98.81 96 MET A N 1
ATOM 701 C CA . MET A 1 96 ? -4.516 -3.578 5.191 1 98.81 96 MET A CA 1
ATOM 702 C C . MET A 1 96 ? -4.422 -3.217 6.668 1 98.81 96 MET A C 1
ATOM 704 O O . MET A 1 96 ? -4.906 -2.164 7.09 1 98.81 96 MET A O 1
ATOM 708 N N . ARG A 1 97 ? -3.695 -4.02 7.414 1 98.75 97 ARG A N 1
ATOM 709 C CA . ARG A 1 97 ? -3.699 -3.906 8.867 1 98.75 97 ARG A CA 1
ATOM 710 C C . ARG A 1 97 ? -3.02 -2.617 9.32 1 98.75 97 ARG A C 1
ATOM 712 O O . ARG A 1 97 ? -3.482 -1.958 10.258 1 98.75 97 ARG A O 1
ATOM 719 N N . PRO A 1 98 ? -1.907 -2.234 8.656 1 98.75 98 PRO A N 1
ATOM 720 C CA . PRO A 1 98 ? -1.303 -0.979 9.109 1 98.75 98 PRO A CA 1
ATOM 721 C C . PRO A 1 98 ? -2.234 0.219 8.938 1 98.75 98 PRO A C 1
ATOM 723 O O . PRO A 1 98 ? -2.361 1.041 9.852 1 98.75 98 PRO A O 1
ATOM 726 N N . MET A 1 99 ? -2.941 0.302 7.805 1 98.88 99 MET A N 1
ATOM 727 C CA . MET A 1 99 ? -3.877 1.404 7.594 1 98.88 99 MET A CA 1
ATOM 728 C C . MET A 1 99 ? -5.004 1.363 8.617 1 98.88 99 MET A C 1
ATOM 730 O O . MET A 1 99 ? -5.387 2.396 9.172 1 98.88 99 MET A O 1
ATOM 734 N N . LEU A 1 100 ? -5.461 0.14 8.867 1 98.88 100 LEU A N 1
ATOM 735 C CA . LEU A 1 100 ? -6.539 -0.019 9.836 1 98.88 100 LEU A CA 1
ATOM 736 C C . LEU A 1 100 ? -6.098 0.446 11.219 1 98.88 100 LEU A C 1
ATOM 738 O O . LEU A 1 100 ? -6.812 1.202 11.883 1 98.88 100 LEU A O 1
ATOM 742 N N . ARG A 1 101 ? -4.945 0.048 11.641 1 98.75 101 ARG A N 1
ATOM 743 C CA . ARG A 1 101 ? -4.43 0.422 12.953 1 98.75 101 ARG A CA 1
ATOM 744 C C . ARG A 1 101 ? -4.199 1.927 13.047 1 98.75 101 ARG A C 1
ATOM 746 O O . ARG A 1 101 ? -4.629 2.568 14.008 1 98.75 101 ARG A O 1
ATOM 753 N N . LEU A 1 102 ? -3.574 2.529 12.062 1 98.69 102 LEU A N 1
ATOM 754 C CA . LEU A 1 102 ? -3.215 3.943 12.078 1 98.69 102 LEU A CA 1
ATOM 755 C C . LEU A 1 102 ? -4.461 4.82 12.008 1 98.69 102 LEU A C 1
ATOM 757 O O . LEU A 1 102 ? -4.531 5.859 12.664 1 98.69 102 LEU A O 1
ATOM 761 N N . ALA A 1 103 ? -5.414 4.414 11.133 1 98.62 103 ALA A N 1
ATOM 762 C CA . ALA A 1 103 ? -6.699 5.105 11.125 1 98.62 103 ALA A CA 1
ATOM 763 C C . ALA A 1 103 ? -7.371 5.035 12.5 1 98.62 103 ALA A C 1
ATOM 765 O O . ALA A 1 103 ? -7.922 6.027 12.977 1 98.62 103 ALA A O 1
ATOM 766 N N . GLY A 1 104 ? -7.328 3.8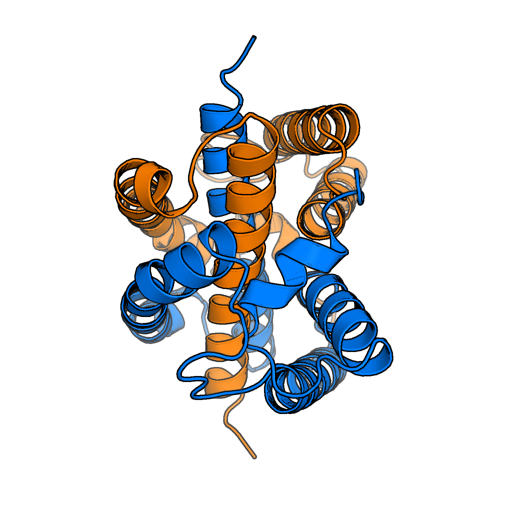83 13.148 1 98.62 104 GLY A N 1
ATOM 767 C CA . GLY A 1 104 ? -7.867 3.725 14.492 1 98.62 104 GLY A CA 1
ATOM 768 C C . GLY A 1 104 ? -7.203 4.629 15.508 1 98.62 104 GLY A C 1
ATOM 769 O O . GLY A 1 104 ? -7.875 5.227 16.359 1 98.62 104 GLY A O 1
ATOM 770 N N . ASP A 1 105 ? -5.883 4.707 15.453 1 98.38 105 ASP A N 1
ATOM 771 C CA . ASP A 1 105 ? -5.145 5.594 16.344 1 98.38 105 ASP A CA 1
ATOM 772 C C . ASP A 1 105 ? -5.609 7.039 16.188 1 98.38 105 ASP A C 1
ATOM 774 O O . ASP A 1 105 ? -5.766 7.758 17.172 1 98.38 105 ASP A O 1
ATOM 778 N N . ARG A 1 106 ? -5.828 7.461 14.922 1 98.25 106 ARG A N 1
ATOM 779 C CA . ARG A 1 106 ? -6.281 8.828 14.672 1 98.25 106 ARG A CA 1
ATOM 780 C C . ARG A 1 106 ? -7.688 9.047 15.227 1 98.25 106 ARG A C 1
ATOM 782 O O . ARG A 1 106 ? -7.965 10.078 15.844 1 98.25 106 ARG A O 1
ATOM 789 N N . VAL A 1 107 ? -8.586 8.094 15.055 1 98 107 VAL A N 1
ATOM 790 C CA . VAL A 1 107 ? -9.953 8.172 15.57 1 98 107 VAL A CA 1
ATOM 791 C C . VAL A 1 107 ? -9.914 8.281 17.094 1 98 107 VAL A C 1
ATOM 793 O O . VAL A 1 107 ? -10.586 9.141 17.672 1 98 107 VAL A O 1
ATOM 796 N N . ASP A 1 108 ? -9.078 7.508 17.734 1 97.5 108 ASP A N 1
ATOM 797 C CA . ASP A 1 108 ? -8.992 7.449 19.203 1 97.5 108 ASP A CA 1
ATOM 798 C C . ASP A 1 108 ? -8.438 8.75 19.766 1 97.5 108 ASP A C 1
ATOM 800 O O . ASP A 1 108 ? -8.703 9.102 20.922 1 97.5 108 ASP A O 1
ATOM 804 N N . SER A 1 109 ? -7.695 9.477 18.969 1 96.62 109 SER A N 1
ATOM 805 C CA . SER A 1 109 ? -7.102 10.734 19.422 1 96.62 109 SER A CA 1
ATOM 806 C C . SER A 1 109 ? -8.023 11.914 19.141 1 96.62 109 SER A C 1
ATOM 808 O O . SER A 1 109 ? -7.617 13.07 19.281 1 96.62 109 SER A O 1
ATOM 810 N N . GLY A 1 110 ? -9.258 11.633 18.672 1 96.56 110 GLY A N 1
ATOM 811 C CA . GLY A 1 110 ? -10.266 12.672 18.5 1 96.56 110 GLY A CA 1
ATOM 812 C C . GLY A 1 110 ? -10.391 13.164 17.078 1 96.56 110 GLY A C 1
ATOM 813 O O . GLY A 1 110 ? -11.062 14.164 16.812 1 96.56 110 GLY A O 1
ATOM 814 N N . GLY A 1 111 ? -9.742 12.477 16.094 1 97.75 111 GLY A N 1
ATOM 815 C CA . GLY A 1 111 ? -9.75 12.922 14.711 1 97.75 111 GLY A CA 1
ATOM 816 C C . GLY A 1 111 ? -10.727 12.156 13.836 1 97.75 111 GLY A C 1
ATOM 817 O O . GLY A 1 111 ? -10.438 11.875 12.672 1 97.75 111 GLY A O 1
ATOM 818 N N . HIS A 1 112 ? -11.836 11.688 14.398 1 96.94 112 HIS A N 1
ATOM 819 C CA . HIS A 1 112 ? -12.758 10.805 13.695 1 96.94 112 HIS A CA 1
ATOM 820 C C . HIS A 1 112 ? -13.336 11.484 12.461 1 96.94 112 HIS A C 1
ATOM 822 O O . HIS A 1 112 ? -13.664 10.812 11.477 1 96.94 112 HIS A O 1
ATOM 828 N N . GLY A 1 113 ? -13.344 12.844 12.406 1 98 113 GLY A N 1
ATOM 829 C CA . GLY A 1 113 ? -13.922 13.586 11.297 1 98 113 GLY A CA 1
ATOM 830 C C . GLY A 1 113 ? -12.898 13.977 10.242 1 98 113 GLY A C 1
ATOM 831 O O . GLY A 1 113 ? -13.258 14.508 9.188 1 98 113 GLY A O 1
ATOM 832 N N . ASP A 1 114 ? -11.633 13.602 10.43 1 98.56 114 ASP A N 1
ATOM 833 C CA . ASP A 1 114 ? -10.555 14 9.523 1 98.56 114 ASP A CA 1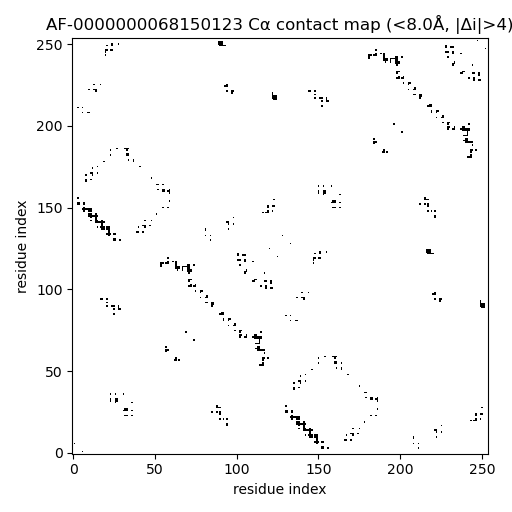
ATOM 834 C C . ASP A 1 114 ? -10.547 13.133 8.266 1 98.56 114 ASP A C 1
ATOM 836 O O . ASP A 1 114 ? -11.148 12.062 8.242 1 98.56 114 ASP A O 1
ATOM 840 N N . ASP A 1 115 ? -9.938 13.648 7.227 1 98.62 115 ASP A N 1
ATOM 841 C CA . ASP A 1 115 ? -9.617 12.891 6.02 1 98.62 115 ASP A CA 1
ATOM 842 C C . ASP A 1 115 ? -8.508 11.883 6.289 1 98.62 115 ASP A C 1
ATOM 844 O O . ASP A 1 115 ? -7.793 11.984 7.285 1 98.62 115 ASP A O 1
ATOM 848 N N . ILE A 1 116 ? -8.367 10.883 5.453 1 98.56 116 ILE A N 1
ATOM 849 C CA . ILE A 1 116 ? -7.355 9.844 5.586 1 98.56 116 ILE A CA 1
ATOM 850 C C . ILE A 1 116 ? -5.961 10.469 5.559 1 98.56 116 ILE A C 1
ATOM 852 O O . ILE A 1 116 ? -4.996 9.867 6.035 1 98.56 116 ILE A O 1
ATOM 856 N N . SER A 1 117 ? -5.82 11.734 5.062 1 98.56 117 SER A N 1
ATOM 857 C CA . SER A 1 117 ? -4.555 12.469 5.055 1 98.56 117 SER A CA 1
ATOM 858 C C . SER A 1 117 ? -3.998 12.625 6.465 1 98.56 117 SER A C 1
ATOM 860 O O . SER A 1 117 ? -2.783 12.734 6.648 1 98.56 117 SER A O 1
ATOM 862 N N . ALA A 1 118 ? -4.871 12.523 7.496 1 98.62 118 ALA A N 1
ATOM 863 C CA . ALA A 1 118 ? -4.469 12.758 8.883 1 98.62 118 ALA A CA 1
ATOM 864 C C . ALA A 1 118 ? -3.6 11.609 9.398 1 98.62 118 ALA A C 1
ATOM 866 O O . ALA A 1 118 ? -2.938 11.742 10.43 1 98.62 118 ALA A O 1
ATOM 867 N N . VAL A 1 119 ? -3.582 10.516 8.695 1 98.62 119 VAL A N 1
ATOM 868 C CA . VAL A 1 119 ? -2.74 9.391 9.078 1 98.62 119 VAL A CA 1
ATOM 869 C C . VAL A 1 119 ? -1.272 9.812 9.062 1 98.62 119 VAL A C 1
ATOM 871 O O . VAL A 1 119 ? -0.463 9.289 9.836 1 98.62 119 VAL A O 1
ATOM 874 N N . VAL A 1 120 ? -0.932 10.852 8.258 1 98.62 120 VAL A N 1
ATOM 875 C CA . VAL A 1 120 ? 0.447 11.328 8.18 1 98.62 120 VAL A CA 1
ATOM 876 C C . VAL A 1 120 ? 0.894 11.852 9.547 1 98.62 120 VAL A C 1
ATOM 878 O O . VAL A 1 120 ? 2.064 11.727 9.914 1 98.62 120 VAL A O 1
ATOM 881 N N . GLU A 1 121 ? -0.05 12.383 10.344 1 97.75 121 GLU A N 1
ATOM 882 C CA . GLU A 1 121 ? 0.274 12.898 11.672 1 97.75 121 GLU A CA 1
ATOM 883 C C . GLU A 1 121 ? 0.597 11.766 12.641 1 97.75 121 GLU A C 1
ATOM 885 O O . GLU A 1 121 ? 1.322 11.969 13.617 1 97.75 121 GLU A O 1
ATOM 890 N N . VAL A 1 122 ? 0.02 10.586 12.32 1 98.06 122 VAL A N 1
ATOM 891 C CA . VAL A 1 122 ? 0.234 9.43 13.188 1 98.06 122 VAL A CA 1
ATOM 892 C C . VAL A 1 122 ? 1.604 8.82 12.898 1 98.06 122 VAL A C 1
ATOM 894 O O . VAL A 1 122 ? 2.299 8.383 13.82 1 98.06 122 VAL A O 1
ATOM 897 N N . ILE A 1 123 ? 2.074 8.859 11.641 1 98 123 ILE A N 1
ATOM 898 C CA . ILE A 1 123 ? 3.287 8.117 11.305 1 98 123 ILE A CA 1
ATOM 899 C C . ILE A 1 123 ? 4.5 9.039 11.422 1 98 123 ILE A C 1
ATOM 901 O O . ILE A 1 123 ? 5.641 8.578 11.438 1 98 123 ILE A O 1
ATOM 905 N N . ARG A 1 124 ? 4.242 10.297 11.555 1 95.12 124 ARG A N 1
ATOM 906 C CA . ARG A 1 124 ? 5.328 11.242 11.789 1 95.12 124 ARG A CA 1
ATOM 907 C C . ARG A 1 124 ? 5.633 11.367 13.281 1 95.12 124 ARG A C 1
ATOM 909 O O . ARG A 1 124 ? 4.719 11.406 14.102 1 95.12 124 ARG A O 1
ATOM 916 N N . LYS A 1 125 ? 6.848 11.242 13.531 1 77.81 125 LYS A N 1
ATOM 917 C CA . LYS A 1 125 ? 7.215 11.562 14.906 1 77.81 125 LYS A CA 1
ATOM 918 C C . LYS A 1 125 ? 6.969 13.031 15.219 1 77.81 125 LYS A C 1
ATOM 920 O O . LYS A 1 125 ? 7.266 13.906 14.398 1 77.81 125 LYS A O 1
ATOM 925 N N . ARG A 1 126 ? 6.113 13.172 16.125 1 59.56 126 ARG A N 1
ATOM 926 C CA . ARG A 1 126 ? 5.953 14.539 16.625 1 59.56 126 ARG A CA 1
ATOM 927 C C . ARG A 1 126 ? 7.301 15.141 17.016 1 59.56 126 ARG A C 1
ATOM 929 O O . ARG A 1 126 ? 8.133 14.469 17.625 1 59.56 126 ARG A O 1
ATOM 936 N N . LYS A 1 127 ? 7.727 16.141 16.109 1 45.91 127 LYS A N 1
ATOM 937 C CA . LYS A 1 127 ? 8.828 16.938 16.641 1 45.91 127 LYS A CA 1
ATOM 938 C C . LYS A 1 127 ? 8.516 17.453 18.047 1 45.91 127 LYS A C 1
ATOM 940 O O . LYS A 1 127 ? 7.352 17.641 18.391 1 45.91 127 LYS A O 1
ATOM 945 N N . MET B 1 1 ? -24.266 -8.789 -0.907 1 43.34 1 MET B N 1
ATOM 946 C CA . MET B 1 1 ? -22.875 -8.891 -0.489 1 43.34 1 MET B CA 1
ATOM 947 C C . MET B 1 1 ? -21.969 -8.102 -1.43 1 43.34 1 MET B C 1
ATOM 949 O O . MET B 1 1 ? -22.188 -8.078 -2.641 1 43.34 1 MET B O 1
ATOM 953 N N . ALA B 1 2 ? -21.359 -7.203 -0.94 1 59.28 2 ALA B N 1
ATOM 954 C CA . ALA B 1 2 ? -20.531 -6.465 -1.888 1 59.28 2 ALA B CA 1
ATOM 955 C C . ALA B 1 2 ? -19.656 -7.414 -2.711 1 59.28 2 ALA B C 1
ATOM 957 O O . ALA B 1 2 ? -19.188 -8.43 -2.197 1 59.28 2 ALA B O 1
ATOM 958 N N . SER B 1 3 ? -19.703 -7.285 -3.871 1 87.69 3 SER B N 1
ATOM 959 C CA . SER B 1 3 ? -18.922 -8.141 -4.754 1 87.69 3 SER B CA 1
ATOM 960 C C . SER B 1 3 ? -17.469 -8.18 -4.336 1 87.69 3 SER B C 1
ATOM 962 O O . SER B 1 3 ? -16.938 -7.195 -3.811 1 87.69 3 SER B O 1
ATOM 964 N N . LEU B 1 4 ? -16.969 -9.289 -4.152 1 94.81 4 LEU B N 1
ATOM 965 C CA . LEU B 1 4 ? -15.547 -9.484 -3.859 1 94.81 4 LEU B CA 1
ATOM 966 C C . LEU B 1 4 ? -14.68 -8.617 -4.758 1 94.81 4 LEU B C 1
ATOM 968 O O . LEU B 1 4 ? -13.594 -8.188 -4.359 1 94.81 4 LEU B O 1
ATOM 972 N N . TYR B 1 5 ? -15.211 -8.18 -5.863 1 96.12 5 TYR B N 1
ATOM 973 C CA . TYR B 1 5 ? -14.508 -7.289 -6.777 1 96.12 5 TYR B CA 1
ATOM 974 C C . TYR B 1 5 ? -14.484 -5.863 -6.242 1 96.12 5 TYR B C 1
ATOM 976 O O . TYR B 1 5 ? -13.484 -5.156 -6.383 1 96.12 5 TYR B O 1
ATOM 984 N N . ASP B 1 6 ? -15.633 -5.477 -5.609 1 97.25 6 ASP B N 1
ATOM 985 C CA . ASP B 1 6 ? -15.664 -4.156 -4.988 1 97.25 6 ASP B CA 1
ATOM 986 C C . ASP B 1 6 ? -14.648 -4.055 -3.855 1 97.25 6 ASP B C 1
ATOM 988 O O . ASP B 1 6 ? -13.961 -3.039 -3.715 1 97.25 6 ASP B O 1
ATOM 992 N N . ILE B 1 7 ? -14.547 -5.121 -3.098 1 98.31 7 ILE B N 1
ATOM 993 C CA . ILE B 1 7 ? -13.602 -5.172 -1.986 1 98.31 7 ILE B CA 1
ATOM 994 C C . ILE B 1 7 ? -12.172 -5.156 -2.523 1 98.31 7 ILE B C 1
ATOM 996 O O . ILE B 1 7 ? -11.297 -4.484 -1.969 1 98.31 7 ILE B O 1
ATOM 1000 N N . ALA B 1 8 ? -11.945 -5.855 -3.605 1 98.62 8 ALA B N 1
ATOM 1001 C CA . ALA B 1 8 ? -10.625 -5.895 -4.227 1 98.62 8 ALA B CA 1
ATOM 1002 C C . ALA B 1 8 ? -10.227 -4.516 -4.746 1 98.62 8 ALA B C 1
ATOM 1004 O O . ALA B 1 8 ? -9.062 -4.113 -4.629 1 98.62 8 ALA B O 1
ATOM 1005 N N . LEU B 1 9 ? -11.211 -3.76 -5.312 1 98.75 9 LEU B N 1
ATOM 1006 C CA . LEU B 1 9 ? -10.938 -2.4 -5.762 1 98.75 9 LEU B CA 1
ATOM 1007 C C . LEU B 1 9 ? -10.516 -1.516 -4.594 1 98.75 9 LEU B C 1
ATOM 1009 O O . LEU B 1 9 ? -9.555 -0.7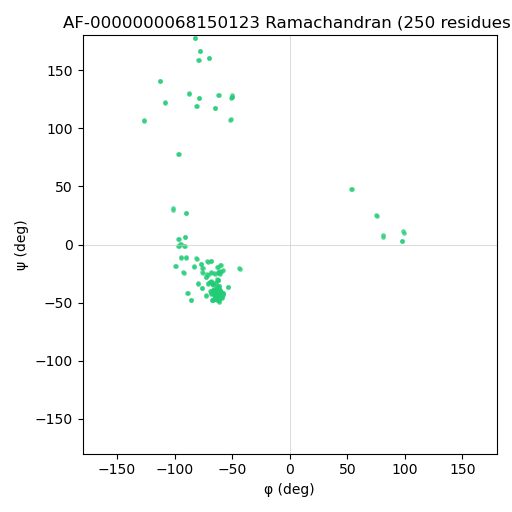44 -4.707 1 98.75 9 LEU B O 1
ATOM 1013 N N . LEU B 1 10 ? -11.164 -1.693 -3.461 1 98.69 10 LEU B N 1
ATOM 1014 C CA . LEU B 1 10 ? -10.836 -0.917 -2.27 1 98.69 10 LEU B CA 1
ATOM 1015 C C . LEU B 1 10 ? -9.453 -1.289 -1.747 1 98.69 10 LEU B C 1
ATOM 1017 O O . LEU B 1 10 ? -8.711 -0.428 -1.264 1 98.69 10 LEU B O 1
ATOM 1021 N N . SER B 1 11 ? -9.062 -2.561 -1.893 1 98.69 11 SER B N 1
ATOM 1022 C CA . SER B 1 11 ? -7.711 -2.984 -1.549 1 98.69 11 SER B CA 1
ATOM 1023 C C . SER B 1 11 ? -6.668 -2.221 -2.359 1 98.69 11 SER B C 1
ATOM 1025 O O . SER B 1 11 ? -5.68 -1.732 -1.807 1 98.69 11 SER B O 1
ATOM 1027 N N . GLY B 1 12 ? -6.938 -2.113 -3.678 1 98.81 12 GLY B N 1
ATOM 1028 C CA . GLY B 1 12 ? -6.051 -1.339 -4.531 1 98.81 12 GLY B CA 1
ATOM 1029 C C . GLY B 1 12 ? -5.934 0.114 -4.109 1 98.81 12 GLY B C 1
ATOM 1030 O O . GLY B 1 12 ? -4.836 0.668 -4.066 1 98.81 12 GLY B O 1
ATOM 1031 N N . MET B 1 13 ? -7.016 0.706 -3.742 1 98.75 13 MET B N 1
ATOM 1032 C CA . MET B 1 13 ? -7.062 2.109 -3.338 1 98.75 13 MET B CA 1
ATOM 1033 C C . MET B 1 13 ? -6.266 2.334 -2.061 1 98.75 13 MET B C 1
ATOM 1035 O O . MET B 1 13 ? -5.477 3.277 -1.975 1 98.75 13 MET B O 1
ATOM 1039 N N . TYR B 1 14 ? -6.441 1.455 -1.082 1 98.88 14 TYR B N 1
ATOM 1040 C CA . TYR B 1 14 ? -5.77 1.674 0.194 1 98.88 14 TYR B CA 1
ATOM 1041 C C . TYR B 1 14 ? -4.273 1.403 0.076 1 98.88 14 TYR B C 1
ATOM 1043 O O . TYR B 1 14 ? -3.473 1.979 0.814 1 98.88 14 TYR B O 1
ATOM 1051 N N . GLY B 1 15 ? -3.916 0.489 -0.895 1 98.88 15 GLY B N 1
ATOM 1052 C CA . GLY B 1 15 ? -2.504 0.4 -1.232 1 98.88 15 GLY B CA 1
ATOM 1053 C C . GLY B 1 15 ? -1.936 1.7 -1.77 1 98.88 15 GLY B C 1
ATOM 1054 O O . GLY B 1 15 ? -0.894 2.166 -1.305 1 98.88 15 GLY B O 1
ATOM 1055 N N . LEU B 1 16 ? -2.686 2.357 -2.67 1 98.88 16 LEU B N 1
ATOM 1056 C CA . LEU B 1 16 ? -2.279 3.637 -3.246 1 98.88 16 LEU B CA 1
ATOM 1057 C C . LEU B 1 16 ? -2.148 4.703 -2.162 1 98.88 16 LEU B C 1
ATOM 1059 O O . LEU B 1 16 ? -1.144 5.414 -2.104 1 98.88 16 LEU B O 1
ATOM 1063 N N . PHE B 1 17 ? -3.111 4.773 -1.256 1 98.88 17 PHE B N 1
ATOM 1064 C CA . PHE B 1 17 ? -3.094 5.77 -0.193 1 98.88 17 PHE B CA 1
ATOM 1065 C C . PHE B 1 17 ? -1.944 5.512 0.774 1 98.88 17 PHE B C 1
ATOM 1067 O O . PHE B 1 17 ? -1.276 6.449 1.217 1 98.88 17 PHE B O 1
ATOM 1074 N N . SER B 1 18 ? -1.715 4.25 1.099 1 98.88 18 SER B N 1
ATOM 1075 C CA . SER B 1 18 ? -0.641 3.924 2.031 1 98.88 18 SER B CA 1
ATOM 1076 C C . SER B 1 18 ? 0.715 4.359 1.486 1 98.88 18 SER B C 1
ATOM 1078 O O . SER B 1 18 ? 1.51 4.973 2.201 1 98.88 18 SER B O 1
ATOM 1080 N N . GLY B 1 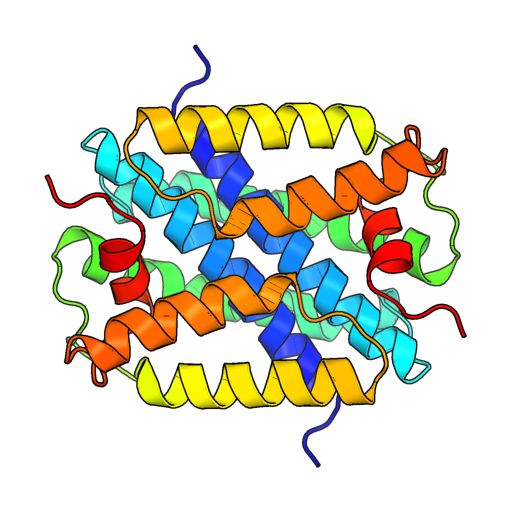19 ? 0.919 3.996 0.195 1 98.88 19 GLY B N 1
ATOM 1081 C CA . GLY B 1 19 ? 2.166 4.414 -0.426 1 98.88 19 GLY B CA 1
ATOM 1082 C C . GLY B 1 19 ? 2.324 5.922 -0.493 1 98.88 19 GLY B C 1
ATOM 1083 O O . GLY B 1 19 ? 3.395 6.453 -0.193 1 98.88 19 GLY B O 1
ATOM 1084 N N . PHE B 1 20 ? 1.256 6.621 -0.78 1 98.94 20 PHE B N 1
ATOM 1085 C CA . PHE B 1 20 ? 1.267 8.07 -0.902 1 98.94 20 PHE B CA 1
ATOM 1086 C C . PHE B 1 20 ? 1.524 8.727 0.449 1 98.94 20 PHE B C 1
ATOM 1088 O O . PHE B 1 20 ? 2.324 9.664 0.55 1 98.94 20 PHE B O 1
ATOM 1095 N N . LEU B 1 21 ? 0.837 8.305 1.468 1 98.88 21 LEU B N 1
ATOM 1096 C CA . LEU B 1 21 ? 0.972 8.891 2.797 1 98.88 21 LEU B CA 1
ATOM 1097 C C . LEU B 1 21 ? 2.391 8.711 3.328 1 98.88 21 LEU B C 1
ATOM 1099 O O . LEU B 1 21 ? 2.977 9.648 3.875 1 98.88 21 LEU B O 1
ATOM 1103 N N . HIS B 1 22 ? 2.949 7.516 3.131 1 98.88 22 HIS B N 1
ATOM 1104 C CA . HIS B 1 22 ? 4.316 7.277 3.572 1 98.88 22 HIS B CA 1
ATOM 1105 C C . HIS B 1 22 ? 5.305 8.141 2.799 1 98.88 22 HIS B C 1
ATOM 1107 O O . HIS B 1 22 ? 6.184 8.773 3.391 1 98.88 22 HIS B O 1
ATOM 1113 N N . ALA B 1 23 ? 5.129 8.18 1.448 1 98.81 23 ALA B N 1
ATOM 1114 C CA . ALA B 1 23 ? 5.996 9 0.606 1 98.81 23 ALA B CA 1
ATOM 1115 C C . ALA B 1 23 ? 5.922 10.469 1.017 1 98.81 23 ALA B C 1
ATOM 1117 O O . ALA B 1 23 ? 6.949 11.141 1.114 1 98.81 23 ALA B O 1
ATOM 1118 N N . SER B 1 24 ? 4.719 10.969 1.293 1 98.75 24 SER B N 1
ATOM 1119 C CA . SER B 1 24 ? 4.516 12.359 1.682 1 98.75 24 SER B CA 1
ATOM 1120 C C . SER B 1 24 ? 5.152 12.656 3.037 1 98.75 24 SER B C 1
ATOM 1122 O O . SER B 1 24 ? 5.73 13.727 3.24 1 98.75 24 SER B O 1
ATOM 1124 N N . ALA B 1 25 ? 5.012 11.656 3.961 1 98.62 25 ALA B N 1
ATOM 1125 C CA . ALA B 1 25 ? 5.648 11.82 5.266 1 98.62 25 ALA B CA 1
ATOM 1126 C C . ALA B 1 25 ? 7.16 11.969 5.121 1 98.62 25 ALA B C 1
ATOM 1128 O O . ALA B 1 25 ? 7.777 12.805 5.781 1 98.62 25 ALA B O 1
ATOM 1129 N N . LEU B 1 26 ? 7.777 11.203 4.219 1 98.44 26 LEU B N 1
ATOM 1130 C CA . LEU B 1 26 ? 9.219 11.281 3.98 1 98.44 26 LEU B CA 1
ATOM 1131 C C . LEU B 1 26 ? 9.602 12.641 3.404 1 98.44 26 LEU B C 1
ATOM 1133 O O . LEU B 1 26 ? 10.508 13.305 3.914 1 98.44 26 LEU B O 1
ATOM 1137 N N . VAL B 1 27 ? 8.867 13.062 2.436 1 97.88 27 VAL B N 1
ATOM 1138 C CA . VAL B 1 27 ? 9.188 14.305 1.742 1 97.88 27 VAL B CA 1
ATOM 1139 C C . VAL B 1 27 ? 9.039 15.484 2.701 1 97.88 27 VAL B C 1
ATOM 1141 O O . VAL B 1 27 ? 9.906 16.359 2.766 1 97.88 27 VAL B O 1
ATOM 1144 N N . THR B 1 28 ? 7.977 15.484 3.482 1 97.25 28 THR B N 1
ATOM 1145 C CA . THR B 1 28 ? 7.727 16.625 4.367 1 97.25 28 THR B CA 1
ATOM 1146 C C . THR B 1 28 ? 8.664 16.578 5.57 1 97.25 28 THR B C 1
ATOM 1148 O O . THR B 1 28 ? 8.977 17.625 6.152 1 97.25 28 THR B O 1
ATOM 1151 N N . SER B 1 29 ? 9.164 15.422 5.93 1 96.31 29 SER B N 1
ATOM 1152 C CA . SER B 1 29 ? 10.133 15.32 7.02 1 96.31 29 SER B CA 1
ATOM 1153 C C . SER B 1 29 ? 11.438 16.031 6.664 1 96.31 29 SER B C 1
ATOM 1155 O O . SER B 1 29 ? 12.188 16.438 7.551 1 96.31 29 SER B O 1
ATOM 1157 N N . ALA B 1 30 ? 11.711 16.156 5.375 1 94.56 30 ALA B N 1
ATOM 1158 C CA . ALA B 1 30 ? 12.93 16.797 4.902 1 94.56 30 ALA B CA 1
ATOM 1159 C C . ALA B 1 30 ? 12.68 18.266 4.551 1 94.56 30 ALA B C 1
ATOM 1161 O O . ALA B 1 30 ? 13.539 18.922 3.971 1 94.56 30 ALA B O 1
ATOM 1162 N N . GLY B 1 31 ? 11.492 18.703 4.816 1 95.5 31 GLY B N 1
ATOM 1163 C CA . GLY B 1 31 ? 11.203 20.125 4.621 1 95.5 31 GLY B CA 1
ATOM 1164 C C . GLY B 1 31 ? 10.531 20.422 3.295 1 95.5 31 GLY B C 1
ATOM 1165 O O . GLY B 1 31 ? 10.242 21.578 2.98 1 95.5 31 GLY B O 1
ATOM 1166 N N . GLY B 1 32 ? 10.242 19.375 2.516 1 97.44 32 GLY B N 1
ATOM 1167 C CA . GLY B 1 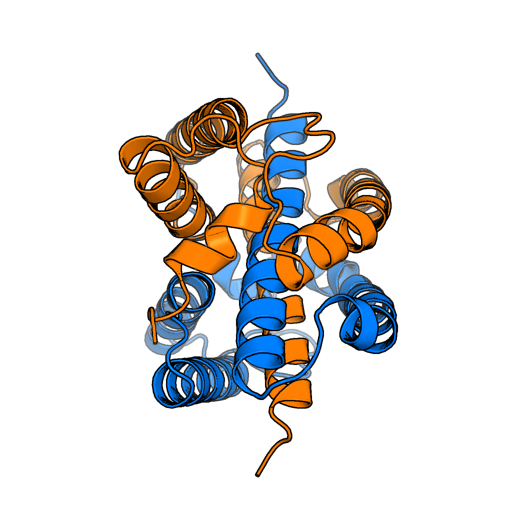32 ? 9.508 19.547 1.27 1 97.44 32 GLY B CA 1
ATOM 1168 C C . GLY B 1 32 ? 8.008 19.625 1.462 1 97.44 32 GLY B C 1
ATOM 1169 O O . GLY B 1 32 ? 7.516 19.531 2.588 1 97.44 32 GLY B O 1
ATOM 1170 N N . LYS B 1 33 ? 7.305 19.828 0.361 1 98.38 33 LYS B N 1
ATOM 1171 C CA . LYS B 1 33 ? 5.848 19.828 0.353 1 98.38 33 LYS B CA 1
ATOM 1172 C C . LYS B 1 33 ? 5.301 18.641 -0.424 1 98.38 33 LYS B C 1
ATOM 1174 O O . LYS B 1 33 ? 5.852 18.25 -1.458 1 98.38 33 LYS B O 1
ATOM 1179 N N . ALA B 1 34 ? 4.254 18.078 0.095 1 98.5 34 ALA B N 1
ATOM 1180 C CA . ALA B 1 34 ? 3.6 16.953 -0.567 1 98.5 34 ALA B CA 1
ATOM 1181 C C . ALA B 1 34 ? 3.084 17.359 -1.946 1 98.5 34 ALA B C 1
ATOM 1183 O O . ALA B 1 34 ? 3.236 16.609 -2.914 1 98.5 34 ALA B O 1
ATOM 1184 N N . VAL B 1 35 ? 2.547 18.594 -2.092 1 98.75 35 VAL B N 1
ATOM 1185 C CA . VAL B 1 35 ? 1.967 19.047 -3.352 1 98.75 35 VAL B CA 1
ATOM 1186 C C . VAL B 1 35 ? 3.061 19.172 -4.41 1 98.75 35 VAL B C 1
ATOM 1188 O O . VAL B 1 35 ? 2.828 18.891 -5.59 1 98.75 35 VAL B O 1
ATOM 1191 N N . ASP B 1 36 ? 4.277 19.578 -4.004 1 98.5 36 ASP B N 1
ATOM 1192 C CA . ASP B 1 36 ? 5.387 19.75 -4.938 1 98.5 36 ASP B CA 1
ATOM 1193 C C . ASP B 1 36 ? 5.965 18.406 -5.367 1 98.5 36 ASP B C 1
ATOM 1195 O O . ASP B 1 36 ? 6.688 18.328 -6.363 1 98.5 36 ASP B O 1
ATOM 1199 N N . PHE B 1 37 ? 5.719 17.422 -4.598 1 98.5 37 PHE B N 1
ATOM 1200 C CA . PHE B 1 37 ? 6.227 16.078 -4.867 1 98.5 37 PHE B CA 1
ATOM 1201 C C . PHE B 1 37 ? 5.328 15.344 -5.855 1 98.5 37 PHE B C 1
ATOM 1203 O O . PHE B 1 37 ? 5.77 14.422 -6.539 1 98.5 37 PHE B O 1
ATOM 1210 N N . LEU B 1 38 ? 4.055 15.766 -6.074 1 98.62 38 LEU B N 1
ATOM 1211 C CA . LEU B 1 38 ? 3.051 15.047 -6.848 1 98.62 38 LEU B CA 1
ATOM 1212 C C . LEU B 1 38 ? 3.459 14.953 -8.312 1 98.62 38 LEU B C 1
ATOM 1214 O O . LEU B 1 38 ? 3.283 13.914 -8.953 1 98.62 38 LEU B O 1
ATOM 1218 N N . PRO B 1 39 ? 4.062 16.016 -8.898 1 98.44 39 PRO B N 1
ATOM 1219 C CA . PRO B 1 39 ? 4.453 15.945 -10.312 1 98.44 39 PRO B CA 1
ATOM 1220 C C . PRO B 1 39 ? 5.512 14.875 -10.57 1 98.44 39 PRO B C 1
ATOM 1222 O O . PRO B 1 39 ? 5.68 14.43 -11.711 1 98.44 39 PRO B O 1
ATOM 1225 N N . LEU B 1 40 ? 6.238 14.422 -9.508 1 98.31 40 LEU B N 1
ATOM 1226 C CA . LEU B 1 40 ? 7.191 13.32 -9.617 1 98.31 40 LEU B CA 1
ATOM 1227 C C . LEU B 1 40 ? 6.504 11.977 -9.359 1 98.31 40 LEU B C 1
ATOM 1229 O O . LEU B 1 40 ? 6.73 11.008 -10.086 1 98.31 40 LEU B O 1
ATOM 1233 N N . LEU B 1 41 ? 5.641 11.93 -8.375 1 98.75 41 LEU B N 1
ATOM 1234 C CA . LEU B 1 41 ? 5.062 10.68 -7.895 1 98.75 41 LEU B CA 1
ATOM 1235 C C . LEU B 1 41 ? 4.043 10.133 -8.891 1 98.75 41 LEU B C 1
ATOM 1237 O O . LEU B 1 41 ? 4.039 8.93 -9.18 1 98.75 41 LEU B O 1
ATOM 1241 N N . LEU B 1 42 ? 3.174 11.008 -9.422 1 98.75 42 LEU B N 1
ATOM 1242 C CA . LEU B 1 42 ? 2.033 10.539 -10.203 1 98.75 42 LEU B CA 1
ATOM 1243 C C . LEU B 1 42 ? 2.498 9.891 -11.5 1 98.75 42 LEU B C 1
ATOM 1245 O O . LEU B 1 42 ? 2.084 8.773 -11.82 1 98.75 42 LEU B O 1
ATOM 1249 N N . PRO B 1 43 ? 3.447 10.547 -12.305 1 98.69 43 PRO B N 1
ATOM 1250 C CA . PRO B 1 43 ? 3.957 9.836 -13.477 1 98.69 43 PRO B CA 1
ATOM 1251 C C . PRO B 1 43 ? 4.676 8.539 -13.109 1 98.69 43 PRO B C 1
ATOM 1253 O O . PRO B 1 43 ? 4.621 7.562 -13.859 1 98.69 43 PRO B O 1
ATOM 1256 N N . TRP B 1 44 ? 5.387 8.523 -11.969 1 98.69 44 TRP B N 1
ATOM 1257 C CA . TRP B 1 44 ? 6.062 7.312 -11.508 1 98.69 44 TRP B CA 1
ATOM 1258 C C . TRP B 1 44 ? 5.059 6.195 -11.234 1 98.69 44 TRP B C 1
ATOM 1260 O O . TRP B 1 44 ? 5.238 5.066 -11.703 1 98.69 44 TRP B O 1
ATOM 1270 N N . ILE B 1 45 ? 3.951 6.504 -10.508 1 98.81 45 ILE B N 1
ATOM 1271 C CA . ILE B 1 45 ? 2.916 5.523 -10.195 1 98.81 45 ILE B CA 1
ATOM 1272 C C . ILE B 1 45 ? 2.281 5.02 -11.492 1 98.81 45 ILE B C 1
ATOM 1274 O O . ILE B 1 45 ? 2.012 3.824 -11.633 1 98.81 45 ILE B O 1
ATOM 1278 N N . GLU B 1 46 ? 2.09 5.898 -12.438 1 98.56 46 GLU B N 1
ATOM 1279 C CA . GLU B 1 46 ? 1.571 5.504 -13.742 1 98.56 46 GLU B CA 1
ATOM 1280 C C . GLU B 1 46 ? 2.529 4.547 -14.445 1 98.56 46 GLU B C 1
ATOM 1282 O O . GLU B 1 46 ? 2.107 3.518 -14.977 1 98.56 46 GLU B O 1
ATOM 1287 N N . ALA B 1 47 ? 3.797 4.895 -14.469 1 98.44 47 ALA B N 1
ATOM 1288 C CA . ALA B 1 47 ? 4.801 4.035 -15.094 1 98.44 47 ALA B CA 1
ATOM 1289 C C . ALA B 1 47 ? 4.84 2.664 -14.422 1 98.44 47 ALA B C 1
ATOM 1291 O O . ALA B 1 47 ? 4.891 1.637 -15.102 1 98.44 47 ALA B O 1
ATOM 1292 N N . MET B 1 48 ? 4.781 2.611 -13.094 1 98.25 48 MET B N 1
ATOM 1293 C CA . MET B 1 48 ? 4.809 1.353 -12.359 1 98.25 48 MET B CA 1
ATOM 1294 C C . MET B 1 48 ? 3.535 0.55 -12.602 1 98.25 48 MET B C 1
ATOM 1296 O O . MET B 1 48 ? 3.559 -0.682 -12.586 1 98.25 48 MET B O 1
ATOM 1300 N N . SER B 1 49 ? 2.395 1.291 -12.82 1 98.56 49 SER B N 1
ATOM 1301 C CA . SER B 1 49 ? 1.15 0.6 -13.141 1 98.56 49 SER B CA 1
ATOM 1302 C C . SER B 1 49 ? 1.274 -0.18 -14.445 1 98.56 49 SER B C 1
ATOM 1304 O O . SER B 1 49 ? 0.597 -1.191 -14.641 1 98.56 49 SER B O 1
ATOM 1306 N N . GLY B 1 50 ? 2.203 0.237 -15.32 1 97.94 50 GLY B N 1
ATOM 1307 C CA . GLY B 1 50 ? 2.461 -0.452 -16.578 1 97.94 50 GLY B CA 1
ATOM 1308 C C . GLY B 1 50 ? 3.084 -1.822 -16.391 1 97.94 50 GLY B C 1
ATOM 1309 O O . GLY B 1 50 ? 3.113 -2.631 -17.312 1 97.94 50 GLY B O 1
ATOM 1310 N N . THR B 1 51 ? 3.596 -2.168 -15.195 1 98.12 51 THR B N 1
ATOM 1311 C CA . THR B 1 51 ? 4.195 -3.467 -14.914 1 98.12 51 THR B CA 1
ATOM 1312 C C . THR B 1 51 ? 3.145 -4.449 -14.406 1 98.12 51 THR B C 1
ATOM 1314 O O . THR B 1 51 ? 3.393 -5.656 -14.344 1 98.12 51 THR B O 1
ATOM 1317 N N . LEU B 1 52 ? 1.899 -3.975 -14.07 1 98.62 52 LEU B N 1
ATOM 1318 C CA . LEU B 1 52 ? 0.908 -4.789 -13.375 1 98.62 52 LEU B CA 1
ATOM 1319 C C . LEU B 1 52 ? 0.382 -5.895 -14.289 1 98.62 52 LEU B C 1
ATOM 1321 O O . LEU B 1 52 ? 0.123 -7.012 -13.828 1 98.62 52 LEU B O 1
ATOM 1325 N N . PRO B 1 53 ? 0.272 -5.715 -15.664 1 98.56 53 PRO B N 1
ATOM 1326 C CA . PRO B 1 53 ? -0.159 -6.824 -16.516 1 98.56 53 PRO B CA 1
ATOM 1327 C C . PRO B 1 53 ? 0.802 -8.008 -16.484 1 98.56 53 PRO B C 1
ATOM 1329 O O . PRO B 1 53 ? 0.366 -9.164 -16.422 1 98.56 53 PRO B O 1
ATOM 1332 N N . ASP B 1 54 ? 2.086 -7.73 -16.469 1 98.5 54 ASP B N 1
ATOM 1333 C CA . ASP B 1 54 ? 3.062 -8.812 -16.359 1 98.5 54 ASP B CA 1
ATOM 1334 C C . ASP B 1 54 ? 2.932 -9.523 -15.008 1 98.5 54 ASP B C 1
ATOM 1336 O O . ASP B 1 54 ? 2.945 -10.758 -14.953 1 98.5 54 ASP B O 1
ATOM 1340 N N . LEU B 1 55 ? 2.789 -8.789 -13.898 1 98.69 55 LEU B N 1
ATOM 1341 C CA . LEU B 1 55 ? 2.623 -9.367 -12.578 1 98.69 55 LEU B CA 1
ATOM 1342 C C . LEU B 1 55 ? 1.348 -10.203 -12.5 1 98.69 55 LEU B C 1
ATOM 1344 O O . LEU B 1 55 ? 1.34 -11.281 -11.914 1 98.69 55 LEU B O 1
ATOM 1348 N N . ALA B 1 56 ? 0.316 -9.664 -13.109 1 98.75 56 ALA B N 1
ATOM 1349 C CA . ALA B 1 56 ? -0.958 -10.383 -13.117 1 98.75 56 ALA B CA 1
ATOM 1350 C C . ALA B 1 56 ? -0.834 -11.719 -13.844 1 98.75 56 ALA B C 1
ATOM 1352 O O . ALA B 1 56 ? -1.371 -12.727 -13.391 1 98.75 56 ALA B O 1
ATOM 1353 N N . GLY B 1 57 ? -0.143 -11.703 -14.992 1 98.69 57 GLY B N 1
ATOM 1354 C CA . GLY B 1 57 ? 0.096 -12.953 -15.703 1 98.69 57 GLY B CA 1
ATOM 1355 C C . GLY B 1 57 ? 0.843 -13.977 -14.867 1 98.69 57 GLY B C 1
ATOM 1356 O O . GLY B 1 57 ? 0.502 -15.164 -14.875 1 98.69 57 GLY B O 1
ATOM 1357 N N . LYS B 1 58 ? 1.843 -13.539 -14.164 1 98.69 58 LYS B N 1
ATOM 1358 C CA . LYS B 1 58 ? 2.617 -14.422 -13.297 1 98.69 58 LYS B CA 1
ATOM 1359 C C . LYS B 1 58 ? 1.76 -14.961 -12.156 1 98.69 58 LYS B C 1
ATOM 1361 O O . LYS B 1 58 ? 1.875 -16.141 -11.789 1 98.69 58 LYS B O 1
ATOM 1366 N N . ILE B 1 59 ? 0.883 -14.148 -11.586 1 98.5 59 ILE B N 1
ATOM 1367 C CA . ILE B 1 59 ? -0.014 -14.57 -10.523 1 98.5 59 ILE B CA 1
ATOM 1368 C C . ILE B 1 59 ? -0.959 -15.656 -11.039 1 98.5 59 ILE B C 1
ATOM 1370 O O . ILE B 1 59 ? -1.15 -16.688 -10.391 1 98.5 59 ILE B O 1
ATOM 1374 N N . ASP B 1 60 ? -1.48 -15.484 -12.234 1 98.56 60 ASP B N 1
ATOM 1375 C CA . ASP B 1 60 ? -2.455 -16.422 -12.789 1 98.56 60 ASP B CA 1
ATOM 1376 C C . ASP B 1 60 ? -1.795 -17.75 -13.156 1 98.56 60 ASP B C 1
ATOM 1378 O O . ASP B 1 60 ? -2.393 -18.812 -12.984 1 98.56 60 ASP B O 1
ATOM 1382 N N . SER B 1 61 ? -0.558 -17.672 -13.586 1 98.06 61 SER B N 1
ATOM 1383 C CA . SER B 1 61 ? 0.109 -18.875 -14.062 1 98.06 61 SER B CA 1
ATOM 1384 C C . SER B 1 61 ? 0.875 -19.562 -12.938 1 98.06 61 SER B C 1
ATOM 1386 O O . SER B 1 61 ? 1.229 -20.734 -13.047 1 98.06 61 SER B O 1
ATOM 1388 N N . GLY B 1 62 ? 1.253 -18.797 -11.906 1 97.5 62 GLY B N 1
ATOM 1389 C CA . GLY B 1 62 ? 2.117 -19.312 -10.859 1 97.5 62 GLY B CA 1
ATOM 1390 C C . GLY B 1 62 ? 3.586 -19.297 -11.242 1 97.5 62 GLY B C 1
ATOM 1391 O O . GLY B 1 62 ? 4.43 -19.797 -10.484 1 97.5 62 GLY B O 1
ATOM 1392 N N . MET B 1 63 ? 3.881 -18.703 -12.383 1 97.94 63 MET B N 1
ATOM 1393 C CA . MET B 1 63 ? 5.258 -18.656 -12.867 1 97.94 63 MET B CA 1
ATOM 1394 C C . MET B 1 63 ? 5.926 -17.344 -12.477 1 97.94 63 MET B C 1
ATOM 1396 O O . MET B 1 63 ? 6.258 -16.531 -13.344 1 97.94 63 MET B O 1
ATOM 1400 N N . HIS B 1 64 ? 6.328 -17.219 -11.297 1 98.31 64 HIS B N 1
ATOM 1401 C CA . HIS B 1 64 ? 6.844 -15.977 -10.727 1 98.31 64 HIS B CA 1
ATOM 1402 C C . HIS B 1 64 ? 8.305 -15.766 -11.109 1 98.31 64 HIS B C 1
ATOM 1404 O O . HIS B 1 64 ? 8.836 -14.664 -10.953 1 98.31 64 HIS B O 1
ATOM 1410 N N . GLY B 1 65 ? 8.898 -16.797 -11.656 1 97.81 65 GLY B N 1
ATOM 1411 C CA . GLY B 1 65 ? 10.312 -16.719 -11.992 1 97.81 65 GLY B CA 1
ATOM 1412 C C . GLY B 1 65 ? 10.562 -16.359 -13.445 1 97.81 65 GLY B C 1
ATOM 1413 O O . GLY B 1 65 ? 11.719 -16.25 -13.875 1 97.81 65 GLY B O 1
ATOM 1414 N N . ARG B 1 66 ? 9.539 -16.203 -14.156 1 96.31 66 ARG B N 1
ATOM 1415 C CA . ARG B 1 66 ? 9.664 -15.938 -15.586 1 96.31 66 ARG B CA 1
ATOM 1416 C C . ARG B 1 66 ? 10.016 -14.477 -15.844 1 96.31 66 ARG B C 1
ATOM 1418 O O . ARG B 1 66 ? 9.352 -13.57 -15.32 1 96.31 66 ARG B O 1
ATOM 1425 N N . ASP B 1 67 ? 11.078 -14.094 -16.594 1 95.75 67 ASP B N 1
ATOM 1426 C CA . ASP B 1 67 ? 11.453 -12.766 -17.078 1 95.75 67 ASP B CA 1
ATOM 1427 C C . ASP B 1 67 ? 11.516 -11.758 -15.938 1 95.75 67 ASP B C 1
ATOM 1429 O O . ASP B 1 67 ? 10.93 -10.68 -16.016 1 95.75 67 ASP B O 1
ATOM 1433 N N . VAL B 1 68 ? 12.172 -12.195 -14.961 1 96.94 68 VAL B N 1
ATOM 1434 C CA . VAL B 1 68 ? 12.242 -11.375 -13.758 1 96.94 68 VAL B CA 1
ATOM 1435 C C . VAL B 1 68 ? 13.32 -10.305 -13.922 1 96.94 68 VAL B C 1
ATOM 1437 O O . VAL B 1 68 ? 14.484 -10.617 -14.172 1 96.94 68 VAL B O 1
ATOM 1440 N N . VAL B 1 69 ? 12.914 -9.023 -13.852 1 91.56 69 VAL B N 1
ATOM 1441 C CA . VAL B 1 69 ? 13.836 -7.902 -13.977 1 91.56 69 VAL B CA 1
ATOM 1442 C C . VAL B 1 69 ? 14.453 -7.582 -12.609 1 91.56 69 VAL B C 1
ATOM 1444 O O . VAL B 1 69 ? 15.664 -7.398 -12.5 1 91.56 69 VAL B O 1
ATOM 1447 N N . SER B 1 70 ? 13.711 -7.48 -11.562 1 95.06 70 SER B N 1
ATOM 1448 C CA . SER B 1 70 ? 14.125 -7.262 -10.18 1 95.06 70 SER B CA 1
ATOM 1449 C C . SER B 1 70 ? 13.547 -8.328 -9.25 1 95.06 70 SER B C 1
ATOM 1451 O O . SER B 1 70 ? 12.375 -8.258 -8.867 1 95.06 70 SER B O 1
ATOM 1453 N N . ASN B 1 71 ? 14.414 -9.234 -8.82 1 98.06 71 ASN B N 1
ATOM 1454 C CA . ASN B 1 71 ? 13.898 -10.359 -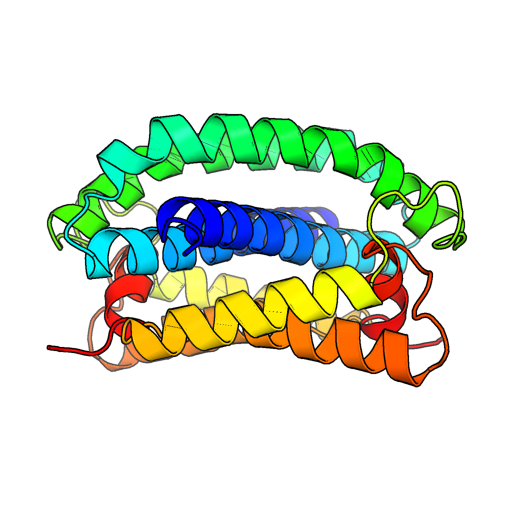8.047 1 98.06 71 ASN B CA 1
ATOM 1455 C C . ASN B 1 71 ? 13.594 -9.961 -6.609 1 98.06 71 ASN B C 1
ATOM 1457 O O . ASN B 1 71 ? 13.977 -8.883 -6.16 1 98.06 71 ASN B O 1
ATOM 1461 N N . ILE B 1 72 ? 12.883 -10.812 -5.934 1 98.56 72 ILE B N 1
ATOM 1462 C CA . ILE B 1 72 ? 12.32 -10.523 -4.621 1 98.56 72 ILE B CA 1
ATOM 1463 C C . ILE B 1 72 ? 13.453 -10.305 -3.613 1 98.56 72 ILE B C 1
ATOM 1465 O O . ILE B 1 72 ? 13.32 -9.492 -2.693 1 98.56 72 ILE B O 1
ATOM 1469 N N . ALA B 1 73 ? 14.609 -10.953 -3.707 1 98.06 73 ALA B N 1
ATOM 1470 C CA . ALA B 1 73 ? 15.758 -10.727 -2.83 1 98.06 73 ALA B CA 1
ATOM 1471 C C . ALA B 1 73 ? 16.266 -9.297 -2.953 1 98.06 73 ALA B C 1
ATOM 1473 O O . ALA B 1 73 ? 16.562 -8.641 -1.946 1 98.06 73 ALA B O 1
ATOM 1474 N N . MET B 1 74 ? 16.375 -8.852 -4.191 1 98 74 MET B N 1
ATOM 1475 C CA . MET B 1 74 ? 16.797 -7.477 -4.445 1 98 74 MET B CA 1
ATOM 1476 C C . MET B 1 74 ? 15.766 -6.484 -3.916 1 98 74 MET B C 1
ATOM 1478 O O . MET B 1 74 ? 16.125 -5.465 -3.326 1 98 74 MET B O 1
ATOM 1482 N N . GLN B 1 75 ? 14.461 -6.762 -4.156 1 98.06 75 GLN B N 1
ATOM 1483 C CA . GLN B 1 75 ? 13.398 -5.887 -3.666 1 98.06 75 GLN B CA 1
ATOM 1484 C C . GLN B 1 75 ? 13.391 -5.84 -2.141 1 98.06 75 GLN B C 1
ATOM 1486 O O . GLN B 1 75 ? 13.141 -4.789 -1.549 1 98.06 75 GLN B O 1
ATOM 1491 N N . LYS B 1 76 ? 13.68 -6.969 -1.511 1 98.56 76 LYS B N 1
ATOM 1492 C CA . LYS B 1 76 ? 13.781 -7 -0.055 1 98.56 76 LYS B CA 1
ATOM 1493 C C . LYS B 1 76 ? 14.859 -6.047 0.444 1 98.56 76 LYS B C 1
ATOM 1495 O O . LYS B 1 76 ? 14.664 -5.34 1.437 1 98.56 76 LYS B O 1
ATOM 1500 N N . ILE B 1 77 ? 15.984 -6 -0.196 1 98.06 77 ILE B N 1
ATOM 1501 C CA . ILE B 1 77 ? 17.062 -5.094 0.16 1 98.06 77 ILE B CA 1
ATOM 1502 C C . ILE B 1 77 ? 16.594 -3.646 0.037 1 98.06 77 ILE B C 1
ATOM 1504 O O . ILE B 1 77 ? 16.859 -2.822 0.913 1 98.06 77 ILE B O 1
ATOM 1508 N N . ALA B 1 78 ? 15.883 -3.336 -1.045 1 97.88 78 ALA B N 1
ATOM 1509 C CA . ALA B 1 78 ? 15.336 -1.997 -1.248 1 97.88 78 ALA B CA 1
ATOM 1510 C C . ALA B 1 78 ? 14.375 -1.621 -0.124 1 97.88 78 ALA B C 1
ATOM 1512 O O . ALA B 1 78 ? 14.422 -0.505 0.399 1 97.88 78 ALA B O 1
ATOM 1513 N N . LEU B 1 79 ? 13.555 -2.588 0.243 1 98.81 79 LEU B N 1
ATOM 1514 C CA . LEU B 1 79 ? 12.586 -2.369 1.312 1 98.81 79 LEU B CA 1
ATOM 1515 C C . LEU B 1 79 ? 13.289 -2.145 2.646 1 98.81 79 LEU B C 1
ATOM 1517 O O . LEU B 1 79 ? 12.883 -1.288 3.434 1 98.81 79 LEU B O 1
ATOM 1521 N N . GLU B 1 80 ? 14.328 -2.887 2.924 1 98.62 80 GLU B N 1
ATOM 1522 C CA . GLU B 1 80 ? 15.117 -2.682 4.133 1 98.62 80 GLU B CA 1
ATOM 1523 C C . GLU B 1 80 ? 15.703 -1.273 4.176 1 98.62 80 GLU B C 1
ATOM 1525 O O . GLU B 1 80 ? 15.719 -0.63 5.227 1 98.62 80 GLU B O 1
ATOM 1530 N N . ASN B 1 81 ? 16.156 -0.849 3.053 1 98.38 81 ASN B N 1
ATOM 1531 C CA . ASN B 1 81 ? 16.719 0.499 2.957 1 98.38 81 ASN B CA 1
ATOM 1532 C C . ASN B 1 81 ? 15.648 1.561 3.207 1 98.38 81 ASN B C 1
ATOM 1534 O O . ASN B 1 81 ? 15.914 2.57 3.861 1 98.38 81 ASN B O 1
ATOM 1538 N N . ILE B 1 82 ? 14.461 1.389 2.672 1 98.75 82 ILE B N 1
ATOM 1539 C CA . ILE B 1 82 ? 13.367 2.332 2.865 1 98.75 82 ILE B CA 1
ATOM 1540 C C . ILE B 1 82 ? 12.992 2.389 4.344 1 98.75 82 ILE B C 1
ATOM 1542 O O . ILE B 1 82 ? 12.781 3.471 4.895 1 98.75 82 ILE B O 1
ATOM 1546 N N . VAL B 1 83 ? 12.906 1.218 4.965 1 98.69 83 VAL B N 1
ATOM 1547 C CA . VAL B 1 83 ? 12.562 1.151 6.383 1 98.69 83 VAL B CA 1
ATOM 1548 C C . VAL B 1 83 ? 13.609 1.899 7.207 1 98.69 83 VAL B C 1
ATOM 1550 O O . VAL B 1 83 ? 13.273 2.719 8.062 1 98.69 83 VAL B O 1
ATOM 1553 N N . ARG B 1 84 ? 14.875 1.68 6.926 1 98.19 84 ARG B N 1
ATOM 1554 C CA . ARG B 1 84 ? 15.961 2.359 7.633 1 98.19 84 ARG B CA 1
ATOM 1555 C C . ARG B 1 84 ? 15.875 3.869 7.434 1 98.19 84 ARG B C 1
ATOM 1557 O O . ARG B 1 84 ? 15.953 4.633 8.398 1 98.19 84 ARG B O 1
ATOM 1564 N N . ALA B 1 85 ? 15.727 4.293 6.184 1 97.81 85 ALA B N 1
ATOM 1565 C CA . ALA B 1 85 ? 15.633 5.715 5.867 1 97.81 85 ALA B CA 1
ATOM 1566 C C . ALA B 1 85 ? 14.43 6.352 6.559 1 97.81 85 ALA B C 1
ATOM 1568 O O . ALA B 1 85 ? 14.508 7.492 7.016 1 97.81 85 ALA B O 1
ATOM 1569 N N . SER B 1 86 ? 13.32 5.648 6.602 1 98.38 86 SER B N 1
ATOM 1570 C CA . SER B 1 86 ? 12.125 6.145 7.273 1 98.38 86 SER B CA 1
ATOM 1571 C C . SER B 1 86 ? 12.391 6.391 8.758 1 98.38 86 SER B C 1
ATOM 1573 O O . SER B 1 86 ? 12.055 7.453 9.281 1 98.38 86 SER B O 1
ATOM 1575 N N . GLU B 1 87 ? 13.039 5.461 9.398 1 97.69 87 GLU B N 1
ATOM 1576 C CA . GLU B 1 87 ? 13.344 5.582 10.82 1 97.69 87 GLU B CA 1
ATOM 1577 C C . GLU B 1 87 ? 14.312 6.738 11.078 1 97.69 87 GLU B C 1
ATOM 1579 O O . GLU B 1 87 ? 14.148 7.484 12.047 1 97.69 87 GLU B O 1
ATOM 1584 N N . GLU B 1 88 ? 15.273 6.898 10.242 1 96.88 88 GLU B N 1
ATOM 1585 C CA . GLU B 1 88 ? 16.234 7.992 10.359 1 96.88 88 GLU B CA 1
ATOM 1586 C C . GLU B 1 88 ? 15.539 9.352 10.234 1 96.88 88 GLU B C 1
ATOM 1588 O O . GLU B 1 88 ? 15.961 10.32 10.859 1 96.88 88 GLU B O 1
ATOM 1593 N N . GLN B 1 89 ? 14.453 9.352 9.453 1 97.44 89 GLN B N 1
ATOM 1594 C CA . GLN B 1 89 ? 13.734 10.602 9.211 1 97.44 89 GLN B CA 1
ATOM 1595 C C . GLN B 1 89 ? 12.625 10.805 10.242 1 97.44 89 GLN B C 1
ATOM 1597 O O . GLN B 1 89 ? 11.906 11.805 10.195 1 97.44 89 GLN B O 1
ATOM 1602 N N . GLY B 1 90 ? 12.445 9.82 11.18 1 97.81 90 GLY B N 1
ATOM 1603 C CA . GLY B 1 90 ? 11.375 9.922 12.156 1 97.81 90 GLY B CA 1
ATOM 1604 C C . GLY B 1 90 ? 10.008 9.625 11.586 1 97.81 90 GLY B C 1
ATOM 1605 O O . GLY B 1 90 ? 9 10.188 12.031 1 97.81 90 GLY B O 1
ATOM 1606 N N . VAL B 1 91 ? 9.977 8.852 10.508 1 98.38 91 VAL B N 1
ATOM 1607 C CA . VAL B 1 91 ? 8.734 8.406 9.891 1 98.38 91 VAL B CA 1
ATOM 1608 C C . VAL B 1 91 ? 8.523 6.918 10.148 1 98.38 91 VAL B C 1
ATOM 1610 O O . VAL B 1 91 ? 9.406 6.105 9.852 1 98.38 91 VAL B O 1
ATOM 1613 N N . ALA B 1 92 ? 7.41 6.535 10.773 1 98.44 92 ALA B N 1
ATOM 1614 C CA . ALA B 1 92 ? 7.121 5.133 11.047 1 98.44 92 ALA B CA 1
ATOM 1615 C C . ALA B 1 92 ? 7 4.328 9.758 1 98.44 92 ALA B C 1
ATOM 1617 O O . ALA B 1 92 ? 6.277 4.727 8.836 1 98.44 92 ALA B O 1
ATOM 1618 N N . PRO B 1 93 ? 7.656 3.242 9.586 1 98.56 93 PRO B N 1
ATOM 1619 C CA . PRO B 1 93 ? 7.652 2.471 8.344 1 98.56 93 PRO B CA 1
ATOM 1620 C C . PRO B 1 93 ? 6.555 1.412 8.305 1 98.56 93 PRO B C 1
ATOM 1622 O O . PRO B 1 93 ? 6.707 0.376 7.652 1 98.56 93 PRO B O 1
ATOM 1625 N N . ASP B 1 94 ? 5.453 1.573 9 1 98.62 94 ASP B N 1
ATOM 1626 C CA . ASP B 1 94 ? 4.379 0.603 9.18 1 98.62 94 ASP B CA 1
ATOM 1627 C C . ASP B 1 94 ? 3.865 0.091 7.836 1 98.62 94 ASP B C 1
ATOM 1629 O O . ASP B 1 94 ? 3.594 -1.101 7.684 1 98.62 94 ASP B O 1
ATOM 1633 N N . PHE B 1 95 ? 3.818 0.969 6.852 1 98.69 95 PHE B N 1
ATOM 1634 C CA . PHE B 1 95 ? 3.225 0.613 5.57 1 98.69 95 PHE B CA 1
ATOM 1635 C C . PHE B 1 95 ? 4.18 -0.245 4.75 1 98.69 95 PHE B C 1
ATOM 1637 O O . PHE B 1 95 ? 3.758 -0.931 3.816 1 98.69 95 PHE B O 1
ATOM 1644 N N . MET B 1 96 ? 5.461 -0.256 5.109 1 98.81 96 MET B N 1
ATOM 1645 C CA . MET B 1 96 ? 6.453 -0.992 4.336 1 98.81 96 MET B CA 1
ATOM 1646 C C . MET B 1 96 ? 6.758 -2.34 4.977 1 98.81 96 MET B C 1
ATOM 1648 O O . MET B 1 96 ? 7.191 -3.273 4.301 1 98.81 96 MET B O 1
ATOM 1652 N N . ARG B 1 97 ? 6.41 -2.469 6.238 1 98.75 97 ARG B N 1
ATOM 1653 C CA . ARG B 1 97 ? 6.832 -3.625 7.02 1 98.75 97 ARG B CA 1
ATOM 1654 C C . ARG B 1 97 ? 6.145 -4.898 6.531 1 98.75 97 ARG B C 1
ATOM 1656 O O . ARG B 1 97 ? 6.77 -5.957 6.457 1 98.75 97 ARG B O 1
ATOM 1663 N N . PRO B 1 98 ? 4.844 -4.809 6.188 1 98.75 98 PRO B N 1
ATOM 1664 C CA . PRO B 1 98 ? 4.23 -6.047 5.699 1 98.75 98 PRO B CA 1
ATOM 1665 C C . PRO B 1 98 ? 4.895 -6.57 4.43 1 98.75 98 PRO B C 1
ATOM 1667 O O . PRO B 1 98 ? 5.168 -7.77 4.32 1 98.75 98 PRO B O 1
ATOM 1670 N N . MET B 1 99 ? 5.207 -5.684 3.471 1 98.81 99 MET B N 1
ATOM 1671 C CA . MET B 1 99 ? 5.871 -6.113 2.246 1 98.81 99 MET B CA 1
ATOM 1672 C C . MET B 1 99 ? 7.25 -6.691 2.549 1 98.81 99 MET B C 1
ATOM 1674 O O . MET B 1 99 ? 7.633 -7.723 1.991 1 98.81 99 MET B O 1
ATOM 1678 N N . LEU B 1 100 ? 7.934 -6.004 3.469 1 98.88 100 LEU B N 1
ATOM 1679 C CA . LEU B 1 100 ? 9.266 -6.477 3.842 1 98.88 100 LEU B CA 1
ATOM 1680 C C . LEU B 1 100 ? 9.195 -7.871 4.449 1 98.88 100 LEU B C 1
ATOM 1682 O O . LEU B 1 100 ? 9.961 -8.758 4.066 1 98.88 100 LEU B O 1
ATOM 1686 N N . ARG B 1 101 ? 8.289 -8.094 5.352 1 98.75 101 ARG B N 1
ATOM 1687 C CA . ARG B 1 101 ? 8.141 -9.391 6.008 1 98.75 101 ARG B CA 1
ATOM 1688 C C . ARG B 1 101 ? 7.738 -10.469 5.008 1 98.75 101 ARG B C 1
ATOM 1690 O O . ARG B 1 101 ? 8.344 -11.539 4.973 1 98.75 101 ARG B O 1
ATOM 1697 N N . LEU B 1 102 ? 6.773 -10.219 4.16 1 98.69 102 LEU B N 1
ATOM 1698 C CA . LEU B 1 102 ? 6.238 -11.203 3.225 1 98.69 102 LEU B CA 1
ATOM 1699 C C . LEU B 1 102 ? 7.266 -11.547 2.152 1 98.69 102 LEU B C 1
ATOM 1701 O O . LEU B 1 102 ? 7.391 -12.703 1.753 1 98.69 102 LEU B O 1
ATOM 1705 N N . ALA B 1 103 ? 7.961 -10.5 1.646 1 98.62 103 ALA B N 1
ATOM 1706 C CA . ALA B 1 103 ? 9.07 -10.766 0.737 1 98.62 103 ALA B CA 1
ATOM 1707 C C . ALA B 1 103 ? 10.125 -11.648 1.404 1 98.62 103 ALA B C 1
ATOM 1709 O O . ALA B 1 103 ? 10.656 -12.57 0.783 1 98.62 103 ALA B O 1
ATOM 1710 N N . GLY B 1 104 ? 10.453 -11.391 2.672 1 98.69 104 GLY B N 1
ATOM 1711 C CA . GLY B 1 104 ? 11.383 -12.211 3.426 1 98.69 104 GLY B CA 1
ATOM 1712 C C . GLY B 1 104 ? 10.938 -13.656 3.561 1 98.69 104 GLY B C 1
ATOM 1713 O O . GLY B 1 104 ? 11.742 -14.578 3.416 1 98.69 104 GLY B O 1
ATOM 1714 N N . ASP B 1 105 ? 9.656 -13.844 3.859 1 98.38 105 ASP B N 1
ATOM 1715 C CA . ASP B 1 105 ? 9.102 -15.188 3.951 1 98.38 105 ASP B CA 1
ATOM 1716 C C . ASP B 1 105 ? 9.297 -15.953 2.643 1 98.38 105 ASP B C 1
ATOM 1718 O O . ASP B 1 105 ? 9.641 -17.141 2.654 1 98.38 105 ASP B O 1
ATOM 1722 N N . ARG B 1 106 ? 9.07 -15.258 1.509 1 98.25 106 ARG B N 1
ATOM 1723 C CA . ARG B 1 106 ? 9.234 -15.898 0.209 1 98.25 106 ARG B CA 1
ATOM 1724 C C . ARG B 1 106 ? 10.695 -16.25 -0.043 1 98.25 106 ARG B C 1
ATOM 1726 O O . ARG B 1 106 ? 10.992 -17.344 -0.532 1 98.25 106 ARG B O 1
ATOM 1733 N N . VAL B 1 107 ? 11.625 -15.383 0.283 1 98.06 107 VAL B N 1
ATOM 1734 C CA . VAL B 1 107 ? 13.055 -15.625 0.124 1 98.06 107 VAL B CA 1
ATOM 1735 C C . VAL B 1 107 ? 13.461 -16.844 0.959 1 98.06 107 VAL B C 1
ATOM 1737 O O . VAL B 1 107 ? 14.148 -17.734 0.465 1 98.06 107 VAL B O 1
ATOM 1740 N N . ASP B 1 108 ? 12.977 -16.938 2.176 1 97.5 108 ASP B N 1
ATOM 1741 C CA . ASP B 1 108 ? 13.336 -18 3.113 1 97.5 108 ASP B CA 1
ATOM 1742 C C . ASP B 1 108 ? 12.797 -19.344 2.652 1 97.5 108 ASP B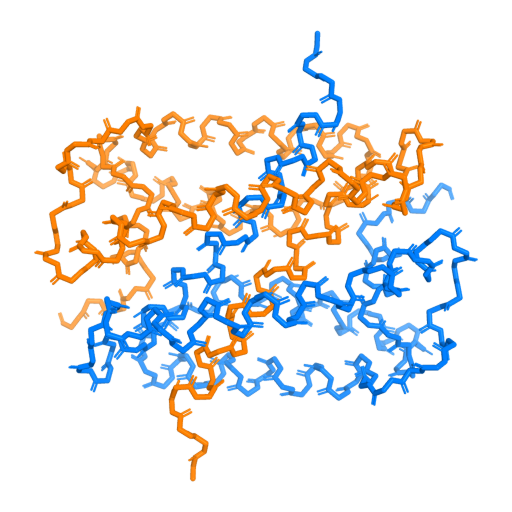 C 1
ATOM 1744 O O . ASP B 1 108 ? 13.352 -20.391 2.994 1 97.5 108 ASP B O 1
ATOM 1748 N N . SER B 1 109 ? 11.758 -19.328 1.85 1 96.62 109 SER B N 1
ATOM 1749 C CA . SER B 1 109 ? 11.156 -20.562 1.363 1 96.62 109 SER B CA 1
ATOM 1750 C C . SER B 1 109 ? 11.781 -21 0.039 1 96.62 109 SER B C 1
ATOM 1752 O O . SER B 1 109 ? 11.266 -21.906 -0.628 1 96.62 109 SER B O 1
ATOM 1754 N N . GLY B 1 110 ? 12.844 -20.297 -0.406 1 96.56 110 GLY B N 1
ATOM 1755 C CA . GLY B 1 110 ? 13.602 -20.703 -1.578 1 96.56 110 GLY B CA 1
ATOM 1756 C C . GLY B 1 110 ? 13.211 -19.953 -2.834 1 96.56 110 GLY B C 1
ATOM 1757 O O . GLY B 1 110 ? 13.617 -20.312 -3.938 1 96.56 110 GLY B O 1
ATOM 1758 N N . GLY B 1 111 ? 12.406 -18.859 -2.713 1 97.75 111 GLY B N 1
ATOM 1759 C CA . GLY B 1 111 ? 11.93 -18.109 -3.869 1 97.75 111 GLY B CA 1
ATOM 1760 C C . GLY B 1 111 ? 12.703 -16.828 -4.109 1 97.75 111 GLY B C 1
ATOM 1761 O O . GLY B 1 111 ? 12.117 -15.812 -4.512 1 97.75 111 GLY B O 1
ATOM 1762 N N . HIS B 1 112 ? 13.977 -16.781 -3.75 1 96.94 112 HIS B N 1
ATOM 1763 C CA . HIS B 1 112 ? 14.758 -15.547 -3.787 1 96.94 112 HIS B CA 1
ATOM 1764 C C . HIS B 1 112 ? 14.836 -14.992 -5.203 1 96.94 112 HIS B C 1
ATOM 1766 O O . HIS B 1 112 ? 14.953 -13.781 -5.395 1 96.94 112 HIS B O 1
ATOM 1772 N N . GLY B 1 113 ? 14.656 -15.836 -6.258 1 98 113 GLY B N 1
ATOM 1773 C CA . GLY B 1 113 ? 14.758 -15.406 -7.648 1 98 113 GLY B CA 1
ATOM 1774 C C . GLY B 1 113 ? 13.43 -15.023 -8.258 1 98 113 GLY B C 1
ATOM 1775 O O . GLY B 1 113 ? 13.375 -14.547 -9.391 1 98 113 GLY B O 1
ATOM 1776 N N . ASP B 1 114 ? 12.336 -15.102 -7.492 1 98.56 114 ASP B N 1
ATOM 1777 C CA . ASP B 1 114 ? 11 -14.844 -8 1 98.56 114 ASP B CA 1
ATOM 1778 C C . ASP B 1 114 ? 10.727 -13.344 -8.109 1 98.56 114 ASP B C 1
ATOM 1780 O O . ASP B 1 114 ? 11.438 -12.531 -7.504 1 98.56 114 ASP B O 1
ATOM 1784 N N . ASP B 1 115 ? 9.766 -12.977 -8.922 1 98.69 115 ASP B N 1
ATOM 1785 C CA . ASP B 1 115 ? 9.203 -11.633 -8.984 1 98.69 115 ASP B CA 1
ATOM 1786 C C . ASP B 1 115 ? 8.383 -11.32 -7.738 1 98.69 115 ASP B C 1
ATOM 1788 O O . ASP B 1 115 ? 7.992 -12.234 -7.004 1 98.69 115 ASP B O 1
ATOM 1792 N N . ILE B 1 116 ? 8.133 -10.078 -7.449 1 98.56 116 ILE B N 1
ATOM 1793 C CA . ILE B 1 116 ? 7.367 -9.641 -6.289 1 98.56 116 ILE B CA 1
ATOM 1794 C C . ILE B 1 116 ? 5.957 -10.219 -6.355 1 98.56 116 ILE B C 1
ATOM 1796 O O . ILE B 1 116 ? 5.273 -10.32 -5.332 1 98.56 116 ILE B O 1
ATOM 1800 N N . SER B 1 117 ? 5.496 -10.695 -7.555 1 98.62 117 SER B N 1
ATOM 1801 C CA . SER B 1 117 ? 4.199 -11.344 -7.723 1 98.62 117 SER B CA 1
ATOM 1802 C C . SER B 1 117 ? 4.078 -12.578 -6.832 1 98.62 117 SER B C 1
ATOM 1804 O O . SER B 1 117 ? 2.973 -12.961 -6.441 1 98.62 117 SER B O 1
ATOM 1806 N N . ALA B 1 118 ? 5.215 -13.164 -6.414 1 98.62 118 ALA B N 1
ATOM 1807 C CA . ALA B 1 118 ? 5.223 -14.398 -5.637 1 98.62 118 ALA B CA 1
ATOM 1808 C C . ALA B 1 118 ? 4.719 -14.156 -4.219 1 98.62 118 ALA B C 1
ATOM 1810 O O . ALA B 1 118 ? 4.387 -15.102 -3.502 1 98.62 118 ALA B O 1
ATOM 1811 N N . VAL B 1 119 ? 4.648 -12.922 -3.809 1 98.62 119 VAL B N 1
ATOM 1812 C CA . VAL B 1 119 ? 4.129 -12.586 -2.486 1 98.62 119 VAL B CA 1
ATOM 1813 C C . VAL B 1 119 ? 2.684 -13.062 -2.365 1 98.62 119 VAL B C 1
ATOM 1815 O O . VAL B 1 119 ? 2.227 -13.406 -1.273 1 98.62 119 VAL B O 1
ATOM 1818 N N . VAL B 1 120 ? 1.971 -13.195 -3.51 1 98.62 120 VAL B N 1
ATOM 1819 C CA . VAL B 1 120 ? 0.58 -13.633 -3.492 1 98.62 120 VAL B CA 1
ATOM 1820 C C . VAL B 1 120 ? 0.495 -15.055 -2.939 1 98.62 120 VAL B C 1
ATOM 1822 O O . VAL B 1 120 ? -0.476 -15.406 -2.268 1 98.62 120 VAL B O 1
ATOM 1825 N N . GLU B 1 121 ? 1.551 -15.867 -3.143 1 97.75 121 GLU B N 1
ATOM 1826 C CA . GLU B 1 121 ? 1.571 -17.234 -2.641 1 97.75 121 GLU B CA 1
ATOM 1827 C C . GLU B 1 121 ? 1.72 -17.266 -1.122 1 97.75 121 GLU B C 1
ATOM 1829 O O . GLU B 1 121 ? 1.306 -18.219 -0.47 1 97.75 121 GLU B O 1
ATOM 1834 N N . VAL B 1 122 ? 2.326 -16.156 -0.612 1 98.06 122 VAL B N 1
ATOM 1835 C CA . VAL B 1 122 ? 2.547 -16.078 0.828 1 98.06 122 VAL B CA 1
ATOM 1836 C C . VAL B 1 122 ? 1.258 -15.664 1.527 1 98.06 122 VAL B C 1
ATOM 1838 O O . VAL B 1 122 ? 0.942 -16.156 2.611 1 98.06 122 VAL B O 1
ATOM 1841 N N . ILE B 1 123 ? 0.427 -14.828 0.891 1 97.94 123 ILE B N 1
ATOM 1842 C CA . ILE B 1 123 ? -0.714 -14.266 1.607 1 97.94 123 ILE B CA 1
ATOM 1843 C C . ILE B 1 123 ? -1.952 -15.125 1.355 1 97.94 123 ILE B C 1
ATOM 1845 O O . ILE B 1 123 ? -2.959 -14.992 2.055 1 97.94 123 ILE B O 1
ATOM 1849 N N . ARG B 1 124 ? -1.851 -16 0.439 1 95 124 ARG B N 1
ATOM 1850 C CA . ARG B 1 124 ? -2.938 -16.953 0.205 1 95 124 ARG B CA 1
ATOM 1851 C C . ARG B 1 124 ? -2.793 -18.188 1.092 1 95 124 ARG B C 1
ATOM 1853 O O . ARG B 1 124 ? -1.688 -18.703 1.268 1 95 124 ARG B O 1
ATOM 1860 N N . LYS B 1 125 ? -3.852 -18.438 1.708 1 77.62 125 LYS B N 1
ATOM 1861 C CA . LYS B 1 125 ? -3.828 -19.734 2.4 1 77.62 125 LYS B CA 1
ATOM 1862 C C . LYS B 1 125 ? -3.73 -20.891 1.41 1 77.62 125 LYS B C 1
ATOM 1864 O O . LYS B 1 125 ? -4.391 -20.875 0.371 1 77.62 125 LYS B O 1
ATOM 1869 N N . ARG B 1 126 ? -2.662 -21.547 1.575 1 59.09 126 ARG B N 1
ATOM 1870 C CA . ARG B 1 126 ? -2.566 -22.781 0.801 1 59.09 126 ARG B CA 1
ATOM 1871 C C . ARG B 1 126 ? -3.805 -23.656 0.999 1 59.09 126 ARG B C 1
ATOM 1873 O O . ARG B 1 126 ? -4.293 -23.797 2.121 1 59.09 126 ARG B O 1
ATOM 1880 N N . LYS B 1 127 ? -4.645 -23.656 -0.131 1 46.5 127 LYS B N 1
ATOM 1881 C CA . LYS B 1 127 ? -5.641 -24.719 -0.057 1 46.5 127 LYS B CA 1
ATOM 1882 C C . LYS B 1 127 ? -4.988 -26.062 0.266 1 46.5 127 LYS B C 1
ATOM 1884 O O . LYS B 1 127 ? -3.818 -26.281 -0.055 1 46.5 127 LYS B O 1
#

InterPro domains:
  IPR013328 6-phosphogluconate dehydrogenase, domain 2 [G3DSA:1.10.1040.10] (1-126)
  IPR048666 NADPH-dependent reductive aminase-like, C-terminal domain [PF21761] (2-125)

Foldseek 3Di:
DPPPVVVVVVVVVVLVVLVLVLVQLLQVLVPHHSVVCCVVVVVVVVVVVVCVVVLVVCLVVVPQLPPAPAFLLNVLVVLVVSCVSCVVSVHHSVSSVVLNVLSVVCVVVPRRNGHSSCSVVSVDDDD/DPPPVVVVVVVVVVLVVLVLVLVQLLQVLVPHHSVVCCVVVVVVVVVVVVCVVVLVVCLVVVPQLPPAPAFLLNVLVVLVVSCVSCVVSVHHSVSSVVLNVLSVVCVVVVRRNGHSSCSVVSVDDDD